Protein 1ME8 (pdb70)

Radius of gyration: 19.6 Å; Cα contacts (8 Å, |Δi|>4): 801; chains: 1; bounding box: 54×54×57 Å

Foldseek 3Di:
DDDDPDAFAALLQKDFDFDDFDPPADLVLFFQKFADFKDFFPDGHPFIFRHQEEADQDLQFDFLLNQQQQLQQRYEYAHHPLADLVRSLVSLLCQQCVVCVNHGADPVRGRAYEYEDELPPCVPNVVSNVVSPHQAYEHDDQAQLDVSVLVSLVVCCVVPNVRYAYETDDDQALVSLVSVVVSPHGAYEYWHQQAPWHCVVPPVDTGHLLNSLLRNQVSQVVVCVVPSMHHAYEREHNDDALVSQLSSLLSHHRHYYHYLLRSLEPSGPFDFDADPNFTWTKGKDCCDPVGVVNVTDIDIHGRDYHPVVSVCVSSSVSSNVCSSQHHSYSVRSNVRIDMDGHDPPDSPVVDDPPDD

InterPro domains:
  IPR000644 CBS domain [PF00571] (163-214)
  IPR000644 CBS domain [PS51371] (167-228)
  IPR001093 IMP dehydrogenase/GMP reductase [PF00478] (10-489)
  IPR001093 IMP dehydrogenase/GMP reductase [cd00381] (9-478)
  IPR005990 Inosine-5'-monophosphate dehydrogenase [MF_01964] (9-502)
  IPR005990 Inosine-5'-monophosphate dehydrogenase [PIRSF000130] (22-501)
  IPR005990 Inosine-5'-monophosphate dehydrogenase [PTHR11911] (9-492)
  IPR013785 Aldolase-type TIM barrel [G3DSA:3.20.20.70] (3-498)
  IPR015875 IMP dehydrogenase / GMP reductase, conserved site [PS00487] (309-321)
  IPR046342 CBS domain superfamily [SSF54631] (110-214)

Structure (mmCIF, N/CA/C/O backbone):
data_1ME8
#
_entry.id   1ME8
#
_cell.length_a   154.745
_cell.length_b   154.745
_cell.length_c   154.745
_cell.angle_alpha   90.00
_cell.angle_beta   90.00
_cell.angle_gamma   90.00
#
_symmetry.space_group_name_H-M   'P 4 3 2'
#
loop_
_entity.id
_entity.type
_entity.pdbx_description
1 polymer "INOSINE-5'-MONOPHOSPHATE DEHYDROGENASE"
2 non-polymer 'POTASSIUM ION'
3 non-polymer 'SODIUM ION'
4 non-polymer 'RIBAVIRIN MONOPHOSPHATE'
5 water water
#
loop_
_atom_site.group_PDB
_atom_site.id
_atom_site.type_symbol
_atom_site.label_atom_id
_atom_site.label_alt_id
_atom_site.label_comp_id
_atom_site.label_asym_id
_atom_site.label_entity_id
_atom_site.label_seq_id
_atom_site.pdbx_PDB_ins_code
_atom_site.Cartn_x
_atom_site.Cartn_y
_atom_site.Cartn_z
_atom_site.occupancy
_atom_site.B_iso_or_equiv
_atom_site.auth_seq_id
_atom_site.auth_comp_id
_atom_site.auth_asym_id
_atom_site.auth_atom_id
_atom_site.pdbx_PDB_model_num
ATOM 1 N N . ALA A 1 2 ? 55.144 74.892 36.640 1.00 29.93 2 ALA A N 1
ATOM 2 C CA . ALA A 1 2 ? 55.885 73.830 35.910 1.00 29.54 2 ALA A CA 1
ATOM 3 C C . ALA A 1 2 ? 57.177 73.489 36.647 1.00 30.30 2 ALA A C 1
ATOM 4 O O . ALA A 1 2 ? 57.618 74.234 37.525 1.00 29.88 2 ALA A O 1
ATOM 6 N N . LYS A 1 3 ? 57.771 72.357 36.289 1.00 29.86 3 LYS A N 1
ATOM 7 C CA . LYS A 1 3 ? 59.015 71.919 36.904 1.00 30.69 3 LYS A CA 1
ATOM 8 C C . LYS A 1 3 ? 60.155 72.132 35.922 1.00 29.48 3 LYS A C 1
ATOM 9 O O . LYS A 1 3 ? 60.040 71.777 34.753 1.00 28.89 3 LYS A O 1
ATOM 15 N N . TYR A 1 4 ? 61.252 72.704 36.407 1.00 28.93 4 TYR A N 1
ATOM 16 C CA . TYR A 1 4 ? 62.425 72.961 35.581 1.00 28.85 4 TYR A CA 1
ATOM 17 C C . TYR A 1 4 ? 63.620 72.167 36.109 1.00 29.60 4 TYR A C 1
ATOM 18 O O . TYR A 1 4 ? 63.545 71.551 37.172 1.00 28.77 4 TYR A O 1
ATOM 27 N N . TYR A 1 5 ? 64.714 72.173 35.359 1.00 30.38 5 TYR A N 1
ATOM 28 C CA . TYR A 1 5 ? 65.909 71.436 35.756 1.00 31.23 5 TYR A CA 1
ATOM 29 C C . TYR A 1 5 ? 67.109 72.364 35.895 1.00 32.36 5 TYR A C 1
ATOM 30 O O . TYR A 1 5 ? 67.143 73.440 35.300 1.00 31.65 5 TYR A O 1
ATOM 39 N N . ASN A 1 6 ? 68.090 71.942 36.687 1.00 33.08 6 ASN A N 1
ATOM 40 C CA . ASN A 1 6 ? 69.285 72.744 36.925 1.00 34.41 6 ASN A CA 1
ATOM 41 C C . ASN A 1 6 ? 70.250 72.779 35.744 1.00 34.13 6 ASN A C 1
ATOM 42 O O . ASN A 1 6 ? 70.971 73.758 35.556 1.00 34.71 6 ASN A O 1
ATOM 47 N N . GLU A 1 7 ? 70.263 71.716 34.946 1.00 32.89 7 GLU A N 1
ATOM 48 C CA . GLU A 1 7 ? 71.158 71.648 33.795 1.00 32.05 7 GLU A CA 1
ATOM 49 C C . GLU A 1 7 ? 70.419 71.313 32.505 1.00 30.13 7 GLU A C 1
ATOM 50 O O . GLU A 1 7 ? 69.369 70.675 32.528 1.00 30.64 7 GLU A O 1
ATOM 56 N N . PRO A 1 8 ? 70.962 71.745 31.359 1.00 28.48 8 PRO A N 1
ATOM 57 C CA . PRO A 1 8 ? 70.318 71.446 30.079 1.00 27.48 8 PRO A CA 1
ATOM 58 C C . PRO A 1 8 ? 70.655 69.995 29.755 1.00 26.53 8 PRO A C 1
ATOM 59 O O . PRO A 1 8 ? 71.595 69.448 30.326 1.00 24.18 8 PRO A O 1
ATOM 63 N N . CYS A 1 9 ? 69.894 69.359 28.869 1.00 26.18 9 CYS A N 1
ATOM 64 C CA . CYS A 1 9 ? 70.202 67.979 28.518 1.00 25.70 9 CYS A CA 1
ATOM 65 C C . CYS A 1 9 ? 71.285 67.935 27.435 1.00 25.71 9 CYS A C 1
ATOM 66 O O . CYS A 1 9 ? 71.474 68.905 26.685 1.00 24.82 9 CYS A O 1
ATOM 69 N N . HIS A 1 10 ? 72.003 66.816 27.370 1.00 24.60 10 HIS A N 1
ATOM 70 C CA . HIS A 1 10 ? 73.095 66.632 26.414 1.00 24.16 10 HIS A CA 1
ATOM 71 C C . HIS A 1 10 ? 72.932 65.349 25.612 1.00 24.05 10 HIS A C 1
ATOM 72 O O . HIS A 1 10 ? 72.269 64.415 26.058 1.00 22.94 10 HIS A O 1
ATOM 79 N N . THR A 1 11 ? 73.549 65.311 24.432 1.00 25.34 11 THR A N 1
ATOM 80 C CA . THR A 1 11 ? 73.494 64.139 23.550 1.00 26.59 11 THR A CA 1
ATOM 81 C C . THR A 1 11 ? 74.857 63.439 23.539 1.00 25.78 11 THR A C 1
ATOM 82 O O . THR A 1 11 ? 75.843 63.990 24.021 1.00 25.20 11 THR A O 1
ATOM 86 N N . PHE A 1 12 ? 74.909 62.240 22.964 1.00 25.57 12 PHE A N 1
ATOM 87 C CA . PHE A 1 12 ? 76.154 61.469 22.890 1.00 26.57 12 PHE A CA 1
ATOM 88 C C . PHE A 1 12 ? 77.334 62.201 22.244 1.00 26.75 12 PHE A C 1
ATOM 89 O O . PHE A 1 12 ? 78.477 62.029 22.666 1.00 26.43 12 PHE A O 1
ATOM 97 N N . ASN A 1 13 ? 77.071 63.003 21.216 1.00 27.42 13 ASN A N 1
ATOM 98 C CA . ASN A 1 13 ? 78.149 63.726 20.544 1.00 28.91 13 ASN A CA 1
ATOM 99 C C . ASN A 1 13 ? 78.892 64.718 21.437 1.00 27.96 13 ASN A C 1
ATOM 100 O O . ASN A 1 13 ? 79.972 65.193 21.076 1.00 28.99 13 ASN A O 1
ATOM 105 N N . GLU A 1 14 ? 78.323 65.027 22.596 1.00 26.74 14 GLU A N 1
ATOM 106 C CA . GLU A 1 14 ? 78.948 65.975 23.517 1.00 26.62 14 GLU A CA 1
ATOM 107 C C . GLU A 1 14 ? 79.867 65.316 24.541 1.00 26.27 14 GLU A C 1
ATOM 108 O O . GLU A 1 14 ? 80.414 65.992 25.408 1.00 25.62 14 GLU A O 1
ATOM 114 N N . TYR A 1 15 ? 80.045 64.003 24.439 1.00 25.33 15 TYR A N 1
ATOM 115 C CA . TYR A 1 15 ? 80.886 63.289 25.391 1.00 25.77 15 TYR A CA 1
ATOM 116 C C . TYR A 1 15 ? 82.069 62.544 24.788 1.00 25.99 15 TYR A C 1
ATOM 117 O O . TYR A 1 15 ? 82.059 62.152 23.619 1.00 26.38 15 TYR A O 1
ATOM 126 N N . LEU A 1 16 ? 83.089 62.350 25.616 1.00 26.06 16 LEU A N 1
ATOM 127 C CA . LEU A 1 16 ? 84.273 61.593 25.233 1.00 25.76 16 LEU A CA 1
ATOM 128 C C . LEU A 1 16 ? 84.672 60.785 26.457 1.00 24.62 16 LEU A C 1
ATOM 129 O O . LEU A 1 16 ? 84.331 61.143 27.589 1.00 23.13 16 LEU A O 1
ATOM 134 N N . LEU A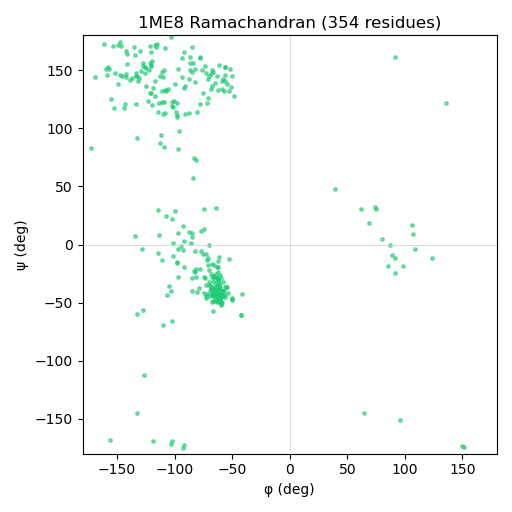 1 17 ? 85.374 59.683 26.230 1.00 24.43 17 LEU A N 1
ATOM 135 C CA . LEU A 1 17 ? 85.841 58.835 27.321 1.00 25.14 17 LEU A CA 1
ATOM 136 C C . LEU A 1 17 ? 87.311 59.147 27.608 1.00 25.20 17 LEU A C 1
ATOM 137 O O . LEU A 1 17 ? 88.097 59.336 26.682 1.00 25.84 17 LEU A O 1
ATOM 142 N N . ILE A 1 18 ? 87.667 59.210 28.889 1.00 25.46 18 ILE A N 1
ATOM 143 C CA . ILE A 1 18 ? 89.047 59.460 29.294 1.00 25.22 18 ILE A CA 1
ATOM 144 C C . ILE A 1 18 ? 89.608 58.101 29.718 1.00 25.38 18 ILE A C 1
ATOM 145 O O . ILE A 1 18 ? 89.062 57.446 30.598 1.00 25.99 18 ILE A O 1
ATOM 150 N N . PRO A 1 19 ? 90.701 57.657 29.080 1.00 26.62 19 PRO A N 1
ATOM 151 C CA . PRO A 1 19 ? 91.306 56.360 29.408 1.00 26.83 19 PRO A CA 1
ATOM 152 C C . PRO A 1 19 ? 91.605 56.116 30.889 1.00 26.38 19 PRO A C 1
ATOM 153 O O . PRO A 1 19 ? 91.853 57.048 31.656 1.00 26.07 19 PRO A O 1
ATOM 157 N N . GLY A 1 20 ? 91.566 54.845 31.271 1.00 25.38 20 GLY A N 1
ATOM 158 C CA . GLY A 1 20 ? 91.877 54.453 32.632 1.00 26.31 20 GLY A CA 1
ATOM 159 C C . GLY A 1 20 ? 93.077 53.528 32.511 1.00 26.29 20 GLY A C 1
ATOM 160 O O . GLY A 1 20 ? 93.662 53.423 31.437 1.00 23.85 20 GLY A O 1
ATOM 161 N N . LEU A 1 21 ? 93.451 52.846 33.585 1.00 26.59 21 LEU A N 1
ATOM 162 C CA . LEU A 1 21 ? 94.601 51.948 33.506 1.00 27.89 21 LEU A CA 1
ATOM 163 C C . LEU A 1 21 ? 94.291 50.701 32.690 1.00 28.10 21 LEU A C 1
ATOM 164 O O . LEU A 1 21 ? 93.361 49.959 33.002 1.00 28.93 21 LEU A O 1
ATOM 169 N N . SER A 1 22 ? 95.068 50.483 31.634 1.00 29.02 22 SER A N 1
ATOM 170 C CA . SER A 1 22 ? 94.900 49.310 30.788 1.00 31.01 22 SER A CA 1
ATOM 171 C C . SER A 1 22 ? 95.917 48.270 31.238 1.00 32.77 22 SER A C 1
ATOM 172 O O . SER A 1 22 ? 97.118 48.530 31.234 1.00 31.01 22 SER A O 1
ATOM 175 N N . THR A 1 23 ? 95.435 47.096 31.632 1.00 34.58 23 THR A N 1
ATOM 176 C CA . THR A 1 23 ? 96.322 46.033 32.092 1.00 36.68 23 THR A CA 1
ATOM 177 C C . THR A 1 23 ? 96.716 45.114 30.944 1.00 37.08 23 THR A C 1
ATOM 178 O O . THR A 1 23 ? 96.105 45.144 29.875 1.00 37.57 23 THR A O 1
ATOM 182 N N . VAL A 1 24 ? 97.742 44.298 31.163 1.00 37.49 24 VAL A N 1
ATOM 183 C CA . VAL A 1 24 ? 98.217 43.390 30.128 1.00 38.46 24 VAL A CA 1
ATOM 184 C C . VAL A 1 24 ? 97.187 42.348 29.697 1.00 39.49 24 VAL A C 1
ATOM 185 O O . VAL A 1 24 ? 97.256 41.832 28.583 1.00 39.42 24 VAL A O 1
ATOM 189 N N . ASP A 1 25 ? 96.224 42.045 30.562 1.00 41.42 25 ASP A N 1
ATOM 190 C CA . ASP A 1 25 ? 95.219 41.047 30.210 1.00 44.00 25 ASP A CA 1
ATOM 191 C C . ASP A 1 25 ? 94.070 41.590 29.362 1.00 44.29 25 ASP A C 1
ATOM 192 O O . ASP A 1 25 ? 93.220 40.826 28.908 1.00 44.12 25 ASP A O 1
ATOM 197 N N . CYS A 1 26 ? 94.032 42.898 29.132 1.00 44.45 26 CYS A N 1
ATOM 198 C CA . CYS A 1 26 ? 92.937 43.434 28.333 1.00 44.38 26 CYS A CA 1
ATOM 199 C C . CYS A 1 26 ? 93.245 43.623 26.866 1.00 44.52 26 CYS A C 1
ATOM 200 O O . CYS A 1 26 ? 93.840 44.623 26.465 1.00 44.45 26 CYS A O 1
ATOM 203 N N . ILE A 1 27 ? 92.835 42.646 26.071 1.00 44.85 27 ILE A N 1
ATOM 204 C CA . ILE A 1 27 ? 92.984 42.712 24.631 1.00 45.31 27 ILE A CA 1
ATOM 205 C C . ILE A 1 27 ? 91.559 42.482 24.155 1.00 45.02 27 ILE A C 1
ATOM 206 O O . ILE A 1 27 ? 90.791 41.782 24.815 1.00 44.66 27 ILE A O 1
ATOM 211 N N . PRO A 1 28 ? 91.179 43.089 23.024 1.00 45.29 28 PRO A N 1
ATOM 212 C CA . PRO A 1 28 ? 89.836 42.959 22.453 1.00 44.96 28 PRO A CA 1
ATOM 213 C C . PRO A 1 28 ? 89.231 41.557 22.486 1.00 44.81 28 PRO A C 1
ATOM 214 O O . PRO A 1 28 ? 88.051 41.393 22.800 1.00 44.44 28 PRO A O 1
ATOM 218 N N . SER A 1 29 ? 90.035 40.549 22.167 1.00 44.03 29 SER A N 1
ATOM 219 C CA . SER A 1 29 ? 89.547 39.174 22.134 1.00 43.07 29 SER A CA 1
ATOM 220 C C . SER A 1 29 ? 89.168 38.597 23.495 1.00 42.20 29 SER A C 1
ATOM 221 O O . SER A 1 29 ? 88.477 37.582 23.567 1.00 42.12 29 SER A O 1
ATOM 224 N N . ASN A 1 30 ? 89.615 39.227 24.575 1.00 40.59 30 ASN A N 1
ATOM 225 C CA . ASN A 1 30 ? 89.271 38.735 25.902 1.00 39.15 30 ASN A CA 1
ATOM 226 C C . ASN A 1 30 ? 88.079 39.489 26.491 1.00 37.08 30 ASN A C 1
ATOM 227 O O . ASN A 1 30 ? 87.606 39.159 27.577 1.00 36.93 30 ASN A O 1
ATOM 232 N N . VAL A 1 31 ? 87.595 40.497 25.774 1.00 33.45 31 VAL A N 1
ATOM 233 C CA . VAL A 1 31 ? 86.461 41.279 26.252 1.00 31.88 31 VAL A CA 1
ATOM 234 C C . VAL A 1 31 ? 85.150 40.513 26.093 1.00 30.75 31 VAL A C 1
ATOM 235 O O . VAL A 1 31 ? 84.858 39.981 25.025 1.00 30.55 31 VAL A O 1
ATOM 239 N N . ASN A 1 32 ? 84.372 40.463 27.168 1.00 30.39 32 ASN A N 1
ATOM 240 C CA . ASN A 1 32 ? 83.085 39.771 27.175 1.00 30.35 32 ASN A CA 1
ATOM 241 C C . ASN A 1 32 ? 81.968 40.802 27.058 1.00 29.35 32 ASN A C 1
ATOM 242 O O . ASN A 1 32 ? 81.837 41.675 27.916 1.00 29.27 32 ASN A O 1
ATOM 247 N N . LEU A 1 33 ? 81.166 40.705 26.001 1.00 28.15 33 LEU A N 1
ATOM 248 C CA . LEU A 1 33 ? 80.077 41.661 25.803 1.00 27.70 33 LEU A CA 1
ATOM 249 C C . LEU A 1 33 ? 78.693 41.128 26.178 1.00 27.94 33 LEU A C 1
ATOM 250 O O . LEU A 1 33 ? 77.676 41.639 25.711 1.00 27.44 33 LEU A O 1
ATOM 255 N N . SER A 1 34 ? 78.646 40.109 27.028 1.00 28.06 34 SER A N 1
ATOM 256 C CA . SER A 1 34 ? 77.361 39.559 27.457 1.00 29.26 34 SER A CA 1
ATOM 257 C C . SER A 1 34 ? 76.628 40.593 28.310 1.00 28.04 34 SER A C 1
ATOM 258 O O . SER A 1 34 ? 77.255 41.406 28.987 1.00 27.93 34 SER A O 1
ATOM 261 N N . THR A 1 35 ? 75.301 40.565 28.283 1.00 27.47 35 THR A N 1
ATOM 262 C CA . THR A 1 35 ? 74.533 41.528 29.058 1.00 26.66 35 THR A CA 1
ATOM 263 C C . THR A 1 35 ? 73.113 41.009 29.299 1.00 26.85 35 THR A C 1
ATOM 264 O O . THR A 1 35 ? 72.540 40.317 28.455 1.00 27.02 35 THR A O 1
ATOM 268 N N . PRO A 1 36 ? 72.529 41.334 30.462 1.00 26.24 36 PRO A N 1
ATOM 269 C CA . PRO A 1 36 ? 71.175 40.887 30.795 1.00 26.48 36 PRO A CA 1
ATOM 270 C C . PRO A 1 36 ? 70.082 41.574 29.979 1.00 26.94 36 PRO A C 1
ATOM 271 O O . PRO A 1 36 ? 70.166 42.769 29.683 1.00 26.63 36 PRO A O 1
ATOM 275 N N . LEU A 1 37 ? 69.054 40.810 29.627 1.00 26.53 37 LEU A N 1
ATOM 276 C CA . LEU A 1 37 ? 67.942 41.344 28.857 1.00 26.66 37 LEU A CA 1
ATOM 277 C C . LEU A 1 37 ? 66.705 41.564 29.724 1.00 26.63 37 LEU A C 1
ATOM 278 O O . LEU A 1 37 ? 65.960 42.526 29.516 1.00 26.36 37 LEU A O 1
ATOM 283 N N . VAL A 1 38 ? 66.483 40.684 30.699 1.00 26.11 38 VAL A N 1
ATOM 284 C CA . VAL A 1 38 ? 65.305 40.807 31.556 1.00 26.61 38 VAL A CA 1
ATOM 285 C C . VAL A 1 38 ? 65.651 40.829 33.040 1.00 27.13 38 VAL A C 1
ATOM 286 O O . VAL A 1 38 ? 66.667 40.279 33.461 1.00 27.11 38 VAL A O 1
ATOM 290 N N . LYS A 1 39 ? 64.790 41.468 33.825 1.00 27.15 39 LYS A N 1
ATOM 291 C CA . LYS A 1 39 ? 65.011 41.625 35.256 1.00 27.73 39 LYS A CA 1
ATOM 292 C C . LYS A 1 39 ? 65.216 40.348 36.058 1.00 28.72 39 LYS A C 1
ATOM 293 O O . LYS A 1 39 ? 64.724 39.274 35.695 1.00 28.88 39 LYS A O 1
ATOM 299 N N . PHE A 1 40 ? 65.947 40.502 37.159 1.00 28.59 40 PHE A N 1
ATOM 300 C CA . PHE A 1 40 ? 66.254 39.424 38.089 1.00 29.38 40 PHE A CA 1
ATOM 301 C C . PHE A 1 40 ? 66.508 40.026 39.469 1.00 30.67 40 PHE A C 1
ATOM 302 O O . PHE A 1 40 ? 66.605 41.250 39.611 1.00 31.06 40 PHE A O 1
ATOM 310 N N . GLN A 1 41 ? 66.609 39.168 40.482 1.00 30.52 41 GLN A N 1
ATOM 311 C CA . GLN A 1 41 ? 66.843 39.608 41.857 1.00 32.51 41 GLN A CA 1
ATOM 312 C C . GLN A 1 41 ? 68.324 39.615 42.199 1.00 31.08 41 GLN A C 1
ATOM 313 O O . GLN A 1 41 ? 69.120 38.950 41.544 1.00 32.21 41 GLN A O 1
ATOM 319 N N . LYS A 1 42 ? 68.678 40.364 43.238 1.00 30.91 42 LYS A N 1
ATOM 320 C CA . LYS A 1 42 ? 70.057 40.444 43.705 1.00 31.44 42 LYS A CA 1
ATOM 321 C C . LYS A 1 42 ? 70.606 39.028 43.937 1.00 31.78 42 LYS A C 1
ATOM 322 O O . LYS A 1 42 ? 69.945 38.190 44.556 1.00 30.49 42 LYS A O 1
ATOM 328 N N . GLY A 1 43 ? 71.805 38.768 43.426 1.00 31.76 43 GLY A N 1
ATOM 329 C CA . GLY A 1 43 ? 72.420 37.463 43.593 1.00 31.06 43 GLY A CA 1
ATOM 330 C C . GLY A 1 43 ? 72.125 36.484 42.473 1.00 30.81 43 GLY A C 1
ATOM 331 O O . GLY A 1 43 ? 72.751 35.426 42.384 1.00 30.33 43 GLY A O 1
ATOM 332 N N . GLN A 1 44 ? 71.170 36.822 41.615 1.00 30.18 44 GLN A N 1
ATOM 333 C CA . GLN A 1 44 ? 70.817 35.946 40.507 1.00 30.45 44 GLN A CA 1
ATOM 334 C C . GLN A 1 44 ? 71.410 36.461 39.203 1.00 31.41 44 GLN A C 1
ATOM 335 O O . GLN A 1 44 ? 72.075 37.494 39.172 1.00 30.58 44 GLN A O 1
ATOM 341 N N . GLN A 1 45 ? 71.161 35.710 38.136 1.00 32.01 45 GLN A N 1
ATOM 342 C CA . GLN A 1 45 ? 71.593 36.058 36.791 1.00 33.43 45 GLN A CA 1
ATOM 343 C C . GLN A 1 45 ? 70.299 36.153 35.992 1.00 32.33 45 GLN A C 1
ATOM 344 O O . GLN A 1 45 ? 69.310 35.516 36.345 1.00 31.57 45 GLN A O 1
ATOM 350 N N . SER A 1 46 ? 70.299 36.945 34.926 1.00 30.96 46 SER A N 1
ATOM 351 C CA . SER A 1 46 ? 69.103 37.082 34.107 1.00 30.90 46 SER A CA 1
ATOM 352 C C . SER A 1 46 ? 68.791 35.762 33.407 1.00 31.56 46 SER A C 1
ATOM 353 O O . SER A 1 46 ? 69.700 35.004 33.078 1.00 30.43 46 SER A O 1
ATOM 356 N N . GLU A 1 47 ? 67.507 35.495 33.180 1.00 32.24 47 GLU A N 1
ATOM 357 C CA . GLU A 1 47 ? 67.097 34.271 32.498 1.00 33.72 47 GLU A CA 1
ATOM 358 C C . GLU A 1 47 ? 67.495 34.336 31.033 1.00 32.95 47 GLU A C 1
ATOM 359 O O . GLU A 1 47 ? 67.601 33.311 30.363 1.00 32.68 47 GLU A O 1
ATOM 365 N N . ILE A 1 48 ? 67.701 35.551 30.531 1.00 31.57 48 ILE A N 1
ATOM 366 C CA . ILE A 1 48 ? 68.114 35.736 29.143 1.00 30.16 48 ILE A CA 1
ATOM 367 C C . ILE A 1 48 ? 69.271 36.727 29.080 1.00 29.80 48 ILE A C 1
ATOM 368 O O . ILE A 1 48 ? 69.148 37.869 29.521 1.00 29.23 48 ILE A O 1
ATOM 373 N N . ASN A 1 49 ? 70.396 36.280 28.536 1.00 28.20 49 ASN A N 1
ATOM 374 C CA . ASN A 1 49 ? 71.567 37.129 28.403 1.00 28.79 49 ASN A CA 1
ATOM 375 C C . ASN A 1 49 ? 71.982 37.194 26.947 1.00 28.45 49 ASN A C 1
ATOM 376 O O . ASN A 1 49 ? 72.204 36.160 26.309 1.00 28.24 49 ASN A O 1
ATOM 381 N N . LEU A 1 50 ? 72.061 38.407 26.412 1.00 27.38 50 LEU A N 1
ATOM 382 C CA . LEU A 1 50 ? 72.488 38.585 25.030 1.00 27.41 50 LEU A CA 1
ATOM 383 C C . LEU A 1 50 ? 73.990 38.324 25.035 1.00 27.31 50 LEU A C 1
ATOM 384 O O . LEU A 1 50 ? 74.635 38.498 26.069 1.00 26.24 50 LEU A O 1
ATOM 389 N N . LYS A 1 51 ? 74.542 37.898 23.901 1.00 28.23 51 LYS A N 1
ATOM 390 C CA . LYS A 1 51 ? 75.978 37.666 23.804 1.00 28.76 51 LYS A CA 1
ATOM 391 C C . LYS A 1 51 ? 76.661 38.946 23.313 1.00 28.00 51 LYS A C 1
ATOM 392 O O . LYS A 1 51 ? 77.867 39.118 23.478 1.00 27.68 51 LYS A O 1
ATOM 398 N N . ILE A 1 52 ? 75.877 39.834 22.700 1.00 26.71 52 ILE A N 1
ATOM 399 C CA . ILE A 1 52 ? 76.359 41.150 22.277 1.00 26.00 52 ILE A CA 1
ATOM 400 C C . ILE A 1 52 ? 75.227 42.109 22.668 1.00 26.56 52 ILE A C 1
ATOM 401 O O . ILE A 1 52 ? 74.049 41.764 22.566 1.00 26.00 52 ILE A O 1
ATOM 406 N N . PRO A 1 53 ? 75.570 43.322 23.124 1.00 25.59 53 PRO A N 1
ATOM 407 C CA . PRO A 1 53 ? 74.590 44.326 23.556 1.00 26.47 53 PRO A CA 1
ATOM 408 C C . PRO A 1 53 ? 73.782 45.080 22.501 1.00 27.16 53 PRO A C 1
ATOM 409 O O . PRO A 1 53 ? 73.395 46.228 22.730 1.00 26.78 53 PRO A O 1
ATOM 413 N N . LEU A 1 54 ? 73.502 44.443 21.368 1.00 26.87 54 LEU A N 1
ATOM 414 C CA . LEU A 1 54 ? 72.745 45.106 20.314 1.00 27.02 54 LEU A CA 1
ATOM 415 C C . LEU A 1 54 ? 71.426 44.404 19.979 1.00 26.78 54 LEU A C 1
ATOM 416 O O . LEU A 1 54 ? 71.376 43.177 19.861 1.00 27.27 54 LEU A O 1
ATOM 421 N N . VAL A 1 55 ? 70.359 45.186 19.847 1.00 26.28 55 VAL A N 1
ATOM 422 C CA . VAL A 1 55 ? 69.061 44.641 19.461 1.00 26.52 55 VAL A CA 1
ATOM 423 C C . VAL A 1 55 ? 68.516 45.542 18.349 1.00 26.85 55 VAL A C 1
ATOM 424 O O . VAL A 1 55 ? 68.753 46.751 18.353 1.00 27.05 55 VAL A O 1
ATOM 428 N N . SER A 1 56 ? 67.812 44.958 17.381 1.00 26.45 56 SER A N 1
ATOM 429 C CA . SER A 1 56 ? 67.281 45.750 16.279 1.00 26.33 56 SER A CA 1
ATOM 430 C C . SER A 1 56 ? 65.909 46.329 16.613 1.00 26.47 56 SER A C 1
ATOM 431 O O . SER A 1 56 ? 65.091 45.694 17.286 1.00 26.78 56 SER A O 1
ATOM 434 N N . ALA A 1 57 ? 65.687 47.556 16.152 1.00 26.29 57 ALA A N 1
ATOM 435 C CA . ALA A 1 57 ? 64.462 48.307 16.400 1.00 26.64 57 ALA A CA 1
ATOM 436 C C . ALA A 1 57 ? 63.167 47.618 15.963 1.00 27.43 57 ALA A C 1
ATOM 437 O O . ALA A 1 57 ? 63.161 46.798 15.045 1.00 27.98 57 ALA A O 1
ATOM 439 N N . ILE A 1 58 ? 62.076 47.968 16.638 1.00 27.92 58 ILE A N 1
ATOM 440 C CA . ILE A 1 58 ? 60.753 47.413 16.354 1.00 28.86 58 ILE A CA 1
ATOM 441 C C . ILE A 1 58 ? 60.196 48.224 15.191 1.00 29.07 58 ILE A C 1
ATOM 442 O O . ILE A 1 58 ? 59.308 49.064 15.371 1.00 29.42 58 ILE A O 1
ATOM 447 N N . MET A 1 59 ? 60.731 47.969 14.003 1.00 29.21 59 MET A N 1
ATOM 448 C CA . MET A 1 59 ? 60.344 48.714 12.811 1.00 29.85 59 MET A CA 1
ATOM 449 C C . MET A 1 59 ? 60.187 47.851 11.565 1.00 30.08 59 MET A C 1
ATOM 450 O O . MET A 1 59 ? 60.970 46.929 11.330 1.00 29.39 59 MET A O 1
ATOM 455 N N . GLN A 1 60 ? 59.182 48.181 10.756 1.00 30.89 60 GLN A N 1
ATOM 456 C CA . GLN A 1 60 ? 58.906 47.452 9.520 1.00 31.91 60 GLN A CA 1
ATOM 457 C C . GLN A 1 60 ? 60.127 47.431 8.606 1.00 32.39 60 GLN A C 1
ATOM 458 O O . GLN A 1 60 ? 60.374 46.447 7.916 1.00 32.51 60 GLN A O 1
ATOM 464 N N . SER A 1 61 ? 60.879 48.528 8.590 1.00 32.34 61 SER A N 1
ATOM 465 C CA . SER A 1 61 ? 62.051 48.629 7.727 1.00 32.96 61 SER A CA 1
ATOM 466 C C . SER A 1 61 ? 63.333 48.085 8.344 1.00 32.88 61 SER A C 1
ATOM 467 O O . SER A 1 61 ? 64.415 48.273 7.790 1.00 34.10 61 SER A O 1
ATOM 470 N N . VAL A 1 62 ? 63.218 47.394 9.472 1.00 32.07 62 VAL A N 1
ATOM 471 C CA . VAL A 1 62 ? 64.404 46.867 10.130 1.00 31.11 62 VAL A CA 1
ATOM 472 C C . VAL A 1 62 ? 64.348 45.411 10.572 1.00 31.10 62 VAL A C 1
ATOM 473 O O . VAL A 1 62 ? 65.145 44.590 10.126 1.00 31.19 62 VAL A O 1
ATOM 477 N N . SER A 1 63 ? 63.399 45.091 11.444 1.00 31.39 63 SER A N 1
ATOM 478 C CA . SER A 1 63 ? 63.312 43.752 12.000 1.00 31.57 63 SER A CA 1
ATOM 479 C C . SER A 1 63 ? 62.341 42.743 11.393 1.00 32.24 63 SER A C 1
ATOM 480 O O . SER A 1 63 ? 61.242 42.535 11.907 1.00 31.09 63 SER A O 1
ATOM 483 N N . GLY A 1 64 ? 62.778 42.112 10.307 1.00 32.50 64 GLY A N 1
ATOM 484 C CA . GLY A 1 64 ? 61.986 41.087 9.651 1.00 34.07 64 GLY A CA 1
ATOM 485 C C . GLY A 1 64 ? 62.598 39.756 10.051 1.00 35.58 64 GLY A C 1
ATOM 486 O O . GLY A 1 64 ? 63.493 39.729 10.903 1.00 33.57 64 GLY A O 1
ATOM 487 N N . GLU A 1 65 ? 62.155 38.652 9.450 1.00 36.69 65 GLU A N 1
ATOM 488 C CA . GLU A 1 65 ? 62.704 37.350 9.821 1.00 38.49 65 GLU A CA 1
ATOM 489 C C . GLU A 1 65 ? 64.187 37.205 9.494 1.00 38.04 65 GLU A C 1
ATOM 490 O O . GLU A 1 65 ? 64.942 36.652 10.292 1.00 37.92 65 GLU A O 1
ATOM 496 N N . LYS A 1 66 ? 64.606 37.700 8.333 1.00 37.76 66 LYS A N 1
ATOM 497 C CA . LYS A 1 66 ? 66.006 37.612 7.934 1.00 38.96 66 LYS A CA 1
ATOM 498 C C . LYS A 1 66 ? 66.909 38.345 8.924 1.00 37.51 66 LYS A C 1
ATOM 499 O O . LYS A 1 66 ? 67.975 37.848 9.290 1.00 36.95 66 LYS A O 1
ATOM 505 N N . MET A 1 67 ? 66.480 39.527 9.351 1.00 35.99 67 MET A N 1
ATOM 506 C CA . MET A 1 67 ? 67.254 40.314 10.304 1.00 34.82 67 MET A CA 1
ATOM 507 C C . MET A 1 67 ? 67.378 39.563 11.624 1.00 34.24 67 MET A C 1
ATOM 508 O O . MET A 1 67 ? 68.468 39.447 12.182 1.00 33.61 67 MET A O 1
ATOM 513 N N . ALA A 1 68 ? 66.252 39.046 12.110 1.00 33.39 68 ALA A N 1
ATOM 514 C CA . ALA A 1 68 ? 66.215 38.315 13.369 1.00 33.20 68 ALA A CA 1
ATOM 515 C C . ALA A 1 68 ? 67.165 37.123 13.387 1.00 33.51 68 ALA A C 1
ATOM 516 O O . ALA A 1 68 ? 67.798 36.841 14.403 1.00 33.13 68 ALA A O 1
ATOM 518 N N . ILE A 1 69 ? 67.262 36.419 12.265 1.00 33.68 69 ILE A N 1
ATOM 519 C CA . ILE A 1 69 ? 68.147 35.265 12.182 1.00 33.04 69 ILE A CA 1
ATOM 520 C C . ILE A 1 69 ? 69.603 35.712 12.131 1.00 32.05 69 ILE A C 1
ATOM 521 O O . ILE A 1 69 ? 70.452 35.174 12.841 1.00 33.24 69 ILE A O 1
ATOM 526 N N . ALA A 1 70 ? 69.884 36.709 11.300 1.00 31.48 70 ALA A N 1
ATOM 527 C CA . ALA A 1 70 ? 71.236 37.225 11.149 1.00 30.65 70 ALA A CA 1
ATOM 528 C C . ALA A 1 70 ? 71.799 37.799 12.445 1.00 30.57 70 ALA A C 1
ATOM 529 O O . ALA A 1 70 ? 72.969 37.593 12.763 1.00 29.93 70 ALA A O 1
ATOM 531 N N . LEU A 1 71 ? 70.967 38.523 13.188 1.00 29.53 71 LEU A N 1
ATOM 532 C CA . LEU A 1 71 ? 71.409 39.129 14.438 1.00 29.98 71 LEU A CA 1
ATOM 533 C C . LEU A 1 71 ? 71.553 38.098 15.552 1.00 30.25 71 LEU A C 1
ATOM 534 O O . LEU A 1 71 ? 72.517 38.141 16.314 1.00 30.96 71 LEU A O 1
ATOM 539 N N . ALA A 1 72 ? 70.607 37.166 15.645 1.00 31.21 72 ALA A N 1
ATOM 540 C CA . ALA A 1 72 ? 70.683 36.131 16.672 1.00 31.98 72 ALA A CA 1
ATOM 541 C C . ALA A 1 72 ? 71.953 35.308 16.468 1.00 32.78 72 ALA A C 1
ATOM 542 O O . ALA A 1 72 ? 72.569 34.847 17.434 1.00 31.74 72 ALA A O 1
ATOM 544 N N . ARG A 1 73 ? 72.335 35.121 15.206 1.00 33.82 73 ARG A N 1
ATOM 545 C CA . ARG A 1 73 ? 73.533 34.354 14.876 1.00 35.76 73 ARG A CA 1
ATOM 546 C C . ARG A 1 73 ? 74.786 35.010 15.435 1.00 35.30 73 ARG A C 1
ATOM 547 O O . ARG A 1 73 ? 75.760 34.328 15.745 1.00 34.89 73 ARG A O 1
ATOM 555 N N . GLU A 1 74 ? 74.755 36.335 15.565 1.00 35.55 74 GLU A N 1
ATOM 556 C CA . GLU A 1 74 ? 75.899 37.069 16.088 1.00 34.99 74 GLU A CA 1
ATOM 557 C C . GLU A 1 74 ? 75.796 37.327 17.591 1.00 33.84 74 GLU A C 1
ATOM 558 O O . GLU A 1 74 ? 76.693 37.923 18.181 1.00 33.27 74 GLU A O 1
ATOM 564 N N . GLY A 1 75 ? 74.702 36.893 18.209 1.00 32.10 75 GLY A N 1
ATOM 565 C CA . GLY A 1 75 ? 74.562 37.081 19.645 1.00 31.13 75 GLY A CA 1
ATOM 566 C C . GLY A 1 75 ? 73.553 38.107 20.123 1.00 30.09 75 GLY A C 1
ATOM 567 O O . GLY A 1 75 ? 73.352 38.256 21.330 1.00 29.67 75 GLY A O 1
ATOM 568 N N . GLY A 1 76 ? 72.926 38.815 19.190 1.00 28.66 76 GLY A N 1
ATOM 569 C CA . GLY A 1 76 ? 71.937 39.814 19.559 1.00 28.32 76 GLY A CA 1
ATOM 570 C C . GLY A 1 76 ? 70.526 39.294 19.342 1.00 28.09 76 GLY A C 1
ATOM 571 O O . GLY A 1 76 ? 70.325 38.101 19.089 1.00 27.76 76 GLY A O 1
ATOM 572 N N . ILE A 1 77 ? 69.541 40.181 19.436 1.00 27.98 77 ILE A N 1
ATOM 573 C CA . ILE A 1 77 ? 68.157 39.774 19.239 1.00 27.37 77 ILE A CA 1
ATOM 574 C C . ILE A 1 77 ? 67.363 40.857 18.497 1.00 28.41 77 ILE A C 1
ATOM 575 O O . ILE A 1 77 ? 67.632 42.053 18.638 1.00 26.87 77 ILE A O 1
ATOM 580 N N . SER A 1 78 ? 66.404 40.430 17.682 1.00 28.44 78 SER A N 1
ATOM 581 C CA . SER A 1 78 ? 65.570 41.364 16.936 1.00 28.97 78 SER A CA 1
ATOM 582 C C . SER A 1 78 ? 64.167 41.354 17.512 1.00 28.83 78 SER A C 1
ATOM 583 O O . SER A 1 78 ? 63.714 40.342 18.041 1.00 28.85 78 SER A O 1
ATOM 586 N N . PHE A 1 79 ? 63.487 42.490 17.418 1.00 29.16 79 PHE A N 1
ATOM 587 C CA . PHE A 1 79 ? 62.117 42.591 17.893 1.00 29.89 79 PHE A CA 1
ATOM 588 C C . PHE A 1 79 ? 61.237 42.769 16.668 1.00 30.19 79 PHE A C 1
ATOM 589 O O . PHE A 1 79 ? 61.060 43.879 16.176 1.00 30.27 79 PHE A O 1
ATOM 597 N N . ILE A 1 80 ? 60.708 41.656 16.170 1.00 31.21 80 ILE A N 1
ATOM 598 C CA . ILE A 1 80 ? 59.844 41.659 14.993 1.00 30.53 80 ILE A CA 1
ATOM 599 C C . ILE A 1 80 ? 58.766 42.728 15.137 1.00 30.49 80 ILE A C 1
ATOM 600 O O . ILE A 1 80 ? 58.047 42.761 16.143 1.00 30.23 80 ILE A O 1
ATOM 605 N N . PHE A 1 81 ? 58.640 43.591 14.131 1.00 30.29 81 PHE A N 1
ATOM 606 C CA . PHE A 1 81 ? 57.660 44.666 14.195 1.00 31.74 81 PHE A CA 1
ATOM 607 C C . PHE A 1 81 ? 56.216 44.205 14.385 1.00 32.15 81 PHE A C 1
ATOM 608 O O . PHE A 1 81 ? 55.799 43.178 13.851 1.00 32.55 81 PHE A O 1
ATOM 616 N N . GLY A 1 82 ? 55.467 44.976 15.168 1.00 32.45 82 GLY A N 1
ATOM 617 C CA . GLY A 1 82 ? 54.080 44.652 15.443 1.00 33.29 82 GLY A CA 1
ATOM 618 C C . GLY A 1 82 ? 53.117 45.479 14.616 1.00 34.37 82 GLY A C 1
ATOM 619 O O . GLY A 1 82 ? 51.899 45.351 14.761 1.00 34.23 82 GLY A O 1
ATOM 620 N N . SER A 1 83 ? 53.661 46.335 13.756 1.00 34.06 83 SER A N 1
ATOM 621 C CA . SER A 1 83 ? 52.844 47.173 12.886 1.00 34.88 83 SER A CA 1
ATOM 622 C C . SER A 1 83 ? 52.470 46.370 11.645 1.00 35.53 83 SER A C 1
ATOM 623 O O . SER A 1 83 ? 52.775 46.745 10.513 1.00 34.34 83 SER A O 1
ATOM 626 N N . GLN A 1 84 ? 51.823 45.238 11.893 1.00 36.05 84 GLN A N 1
ATOM 627 C CA . GLN A 1 84 ? 51.359 44.337 10.851 1.00 36.48 84 GLN A CA 1
ATOM 628 C C . GLN A 1 84 ? 50.308 43.459 11.520 1.00 36.44 84 GLN A C 1
ATOM 629 O O . GLN A 1 84 ? 50.125 43.532 12.737 1.00 35.78 84 GLN A O 1
ATOM 635 N N . SER A 1 85 ? 49.617 42.634 10.742 1.00 37.40 85 SER A N 1
ATOM 636 C CA . SER A 1 85 ? 48.582 41.775 11.307 1.00 37.95 85 SER A CA 1
ATOM 637 C C . SER A 1 85 ? 49.166 40.812 12.333 1.00 38.81 85 SER A C 1
ATOM 638 O O . SER A 1 85 ? 50.351 40.479 12.283 1.00 39.00 85 SER A O 1
ATOM 641 N N . ILE A 1 86 ? 48.325 40.372 13.262 1.00 38.89 86 ILE A N 1
ATOM 642 C CA . ILE A 1 86 ? 48.742 39.439 14.301 1.00 40.23 86 ILE A CA 1
ATOM 643 C C . ILE A 1 86 ? 49.236 38.140 13.665 1.00 41.35 86 ILE A C 1
ATOM 644 O O . ILE A 1 86 ? 50.240 37.569 14.090 1.00 41.06 86 ILE A O 1
ATOM 649 N N . GLU A 1 87 ? 48.525 37.687 12.638 1.00 41.92 87 GLU A N 1
ATOM 650 C CA . GLU A 1 87 ? 48.877 36.460 11.932 1.00 42.93 87 GLU A CA 1
ATOM 651 C C . GLU A 1 87 ? 50.228 36.595 11.230 1.00 41.66 87 GLU A C 1
ATOM 652 O O . GLU A 1 87 ? 51.057 35.687 11.272 1.00 41.43 87 GLU A O 1
ATOM 658 N N . SER A 1 88 ? 50.439 37.736 10.585 1.00 40.93 88 SER A N 1
ATOM 659 C CA . SER A 1 88 ? 51.677 37.993 9.857 1.00 41.02 88 SER A CA 1
ATOM 660 C C . SER A 1 88 ? 52.898 38.079 10.777 1.00 39.71 88 SER A C 1
ATOM 661 O O . SER A 1 88 ? 53.979 37.595 10.438 1.00 39.05 88 SER A O 1
ATOM 664 N N . GLN A 1 89 ? 52.726 38.701 11.938 1.00 38.95 89 GLN A N 1
ATOM 665 C CA . GLN A 1 89 ? 53.827 38.837 12.886 1.00 38.02 89 GLN A CA 1
ATOM 666 C C . GLN A 1 89 ? 54.165 37.484 13.506 1.00 38.23 89 GLN A C 1
ATOM 667 O O . GLN A 1 89 ? 55.333 37.121 13.625 1.00 38.13 89 GLN A O 1
ATOM 673 N N . ALA A 1 90 ? 53.137 36.734 13.890 1.00 38.39 90 ALA A N 1
ATOM 674 C CA . ALA A 1 90 ? 53.343 35.419 14.487 1.00 38.40 90 ALA A CA 1
ATOM 675 C C . ALA A 1 90 ? 54.050 34.494 13.500 1.00 38.83 90 ALA A C 1
ATOM 676 O O . ALA A 1 90 ? 54.847 33.639 13.894 1.00 38.82 90 ALA A O 1
ATOM 678 N N . ALA A 1 91 ? 53.762 34.670 12.215 1.00 39.13 91 ALA A N 1
ATOM 679 C CA . ALA A 1 91 ? 54.383 33.849 11.186 1.00 39.02 91 ALA A CA 1
ATOM 680 C C . ALA A 1 91 ? 55.893 34.091 11.157 1.00 39.29 91 ALA A C 1
ATOM 681 O O . ALA A 1 91 ? 56.673 33.150 11.035 1.00 38.36 91 ALA A O 1
ATOM 683 N N . MET A 1 92 ? 56.306 35.351 11.272 1.00 38.81 92 MET A N 1
ATOM 684 C CA . MET A 1 92 ? 57.733 35.670 11.263 1.00 38.78 92 MET A CA 1
ATOM 685 C C . MET A 1 92 ? 58.426 35.071 12.480 1.00 37.97 92 MET A C 1
ATOM 686 O O . MET A 1 92 ? 59.518 34.516 12.369 1.00 38.17 92 MET A O 1
ATOM 691 N N . VAL A 1 93 ? 57.789 35.193 13.641 1.00 37.66 93 VAL A N 1
ATOM 692 C CA . VAL A 1 93 ? 58.348 34.649 14.872 1.00 37.49 93 VAL A CA 1
ATOM 693 C C . VAL A 1 93 ? 58.501 33.136 14.725 1.00 38.78 93 VAL A C 1
ATOM 694 O O . VAL A 1 93 ? 59.547 32.572 15.042 1.00 37.88 93 VAL A O 1
ATOM 698 N N . HIS A 1 94 ? 57.451 32.486 14.231 1.00 39.37 94 HIS A N 1
ATOM 699 C CA . HIS A 1 94 ? 57.474 31.039 14.040 1.00 39.99 94 HIS A CA 1
ATOM 700 C C . HIS A 1 94 ? 58.616 30.632 13.110 1.00 39.10 94 HIS A C 1
ATOM 701 O O . HIS A 1 94 ? 59.331 29.663 13.378 1.00 39.42 94 HIS A O 1
ATOM 708 N N . ALA A 1 95 ? 58.784 31.377 12.022 1.00 38.67 95 ALA A N 1
ATOM 709 C CA . ALA A 1 95 ? 59.828 31.093 11.043 1.00 38.33 95 ALA A CA 1
ATOM 710 C C . ALA A 1 95 ? 61.224 31.175 11.648 1.00 38.74 95 ALA A C 1
ATOM 711 O O . ALA A 1 95 ? 62.107 30.393 11.299 1.00 37.70 95 ALA A O 1
ATOM 713 N N . VAL A 1 96 ? 61.429 32.126 12.554 1.00 38.74 96 VAL A N 1
ATOM 714 C CA . VAL A 1 96 ? 62.732 32.279 13.186 1.00 38.66 96 VAL A CA 1
ATOM 715 C C . VAL A 1 96 ? 62.972 31.145 14.179 1.00 38.92 96 VAL A C 1
ATOM 716 O O . VAL A 1 96 ? 64.054 30.558 14.212 1.00 39.96 96 VAL A O 1
ATOM 720 N N . LYS A 1 97 ? 61.958 30.828 14.976 1.00 39.73 97 LYS A N 1
ATOM 721 C CA . LYS A 1 97 ? 62.081 29.767 15.969 1.00 40.96 97 LYS A CA 1
ATOM 722 C C . LYS A 1 97 ? 62.273 28.383 15.351 1.00 42.44 97 LYS A C 1
ATOM 723 O O . LYS A 1 97 ? 62.860 27.502 15.977 1.00 42.21 97 LYS A O 1
ATOM 729 N N . ASN A 1 98 ? 61.783 28.187 14.129 1.00 44.02 98 ASN A N 1
ATOM 730 C CA . ASN A 1 98 ? 61.917 26.886 13.474 1.00 46.56 98 ASN A CA 1
ATOM 731 C C . ASN A 1 98 ? 62.802 26.915 12.232 1.00 47.43 98 ASN A C 1
ATOM 732 O O . ASN A 1 98 ? 62.605 26.126 11.307 1.00 47.95 98 ASN A O 1
ATOM 737 N N . PHE A 1 99 ? 63.784 27.811 12.215 1.00 48.01 99 PHE A N 1
ATOM 738 C CA . PHE A 1 99 ? 64.676 27.927 11.068 1.00 48.77 99 PHE A CA 1
ATOM 739 C C . PHE A 1 99 ? 65.630 26.745 10.914 1.00 49.32 99 PHE A C 1
ATOM 740 O O . PHE A 1 99 ? 66.000 26.386 9.798 1.00 49.30 99 PHE A O 1
ATOM 748 N N . LYS A 1 100 ? 66.032 26.147 12.031 1.00 49.95 100 LYS A N 1
ATOM 749 C CA . LYS A 1 100 ? 66.957 25.017 11.992 1.00 51.02 100 LYS A CA 1
ATOM 750 C C . LYS A 1 100 ? 66.268 23.675 11.766 1.00 51.54 100 LYS A C 1
ATOM 751 O O . LYS A 1 100 ? 66.911 22.628 11.824 1.00 51.71 100 LYS A O 1
ATOM 757 N N . ALA A 1 101 ? 64.965 23.708 11.508 1.00 52.15 101 ALA A N 1
ATOM 758 C CA . ALA A 1 101 ? 64.201 22.486 11.272 1.00 52.52 101 ALA A CA 1
ATOM 759 C C . ALA A 1 101 ? 64.673 21.777 10.003 1.00 52.76 101 ALA A C 1
ATOM 760 O O . ALA A 1 101 ? 64.913 22.413 8.975 1.00 52.56 101 ALA A O 1
ATOM 762 N N . HIS A 1 222 ? 79.141 30.211 17.140 1.00 53.16 222 HIS A N 1
ATOM 763 C CA . HIS A 1 222 ? 79.966 30.550 18.294 1.00 53.11 222 HIS A CA 1
ATOM 764 C C . HIS A 1 222 ? 79.233 31.452 19.280 1.00 51.53 222 HIS A C 1
ATOM 765 O O . HIS A 1 222 ? 79.099 31.117 20.458 1.00 51.93 222 HIS A O 1
ATOM 772 N N . ASN A 1 223 ? 78.766 32.597 18.799 1.00 49.32 223 ASN A N 1
ATOM 773 C CA . ASN A 1 223 ? 78.056 33.540 19.653 1.00 47.79 223 ASN A CA 1
ATOM 774 C C . ASN A 1 223 ? 76.565 33.582 19.357 1.00 45.63 223 ASN A C 1
ATOM 775 O O . ASN A 1 223 ? 75.905 34.587 19.624 1.00 44.59 223 ASN A O 1
ATOM 780 N N . GLU A 1 224 ? 76.029 32.498 18.807 1.00 43.13 224 GLU A N 1
ATOM 781 C CA . GLU A 1 224 ? 74.606 32.467 18.503 1.00 41.15 224 GLU A CA 1
ATOM 782 C C . GLU A 1 224 ? 73.799 32.540 19.786 1.00 38.97 224 GLU A C 1
ATOM 783 O O . GLU A 1 224 ? 74.153 31.927 20.792 1.00 38.56 224 GLU A O 1
ATOM 789 N N . LEU A 1 225 ? 72.718 33.309 19.747 1.00 37.03 225 LEU A N 1
ATOM 790 C CA . LEU A 1 225 ? 71.842 33.454 20.897 1.00 36.33 225 LEU A CA 1
ATOM 791 C C . LEU A 1 225 ? 70.674 32.500 20.682 1.00 36.34 225 LEU A C 1
ATOM 792 O O . LEU A 1 225 ? 69.849 32.710 19.792 1.00 34.87 225 LEU A O 1
ATOM 797 N N . VAL A 1 226 ? 70.608 31.453 21.500 1.00 36.84 226 VAL A N 1
ATOM 798 C CA . VAL A 1 226 ? 69.557 30.450 21.369 1.00 37.69 226 VAL A CA 1
ATOM 799 C C . VAL A 1 226 ? 68.924 30.035 22.693 1.00 38.39 226 VAL A C 1
ATOM 800 O O . VAL A 1 226 ? 69.410 30.390 23.769 1.00 38.54 226 VAL A O 1
ATOM 804 N N . ASP A 1 227 ? 67.832 29.280 22.600 1.00 39.17 227 ASP A N 1
ATOM 805 C CA . ASP A 1 227 ? 67.143 28.782 23.780 1.00 39.84 227 ASP A CA 1
ATOM 806 C C . ASP A 1 227 ? 67.697 27.398 24.129 1.00 41.46 227 ASP A C 1
ATOM 807 O O . ASP A 1 227 ? 68.671 26.944 23.526 1.00 41.37 227 ASP A O 1
ATOM 812 N N . SER A 1 228 ? 67.073 26.733 25.096 1.00 42.85 228 SER A N 1
ATOM 813 C CA . SER A 1 228 ? 67.510 25.408 25.535 1.00 44.79 228 SER A CA 1
ATOM 814 C C . SER A 1 228 ? 67.415 24.358 24.428 1.00 45.78 228 SER A C 1
ATOM 815 O O . SER A 1 228 ? 68.052 23.305 24.502 1.00 46.20 228 SER A O 1
ATOM 818 N N . GLN A 1 229 ? 66.618 24.653 23.405 1.00 46.62 229 GLN A N 1
ATOM 819 C CA . GLN A 1 229 ? 66.433 23.748 22.278 1.00 47.22 229 GLN A CA 1
ATOM 820 C C . GLN A 1 229 ? 67.327 24.128 21.102 1.00 46.93 229 GLN A C 1
ATOM 821 O O . GLN A 1 229 ? 67.181 23.595 20.000 1.00 46.64 229 GLN A O 1
ATOM 827 N N . LYS A 1 230 ? 68.249 25.055 21.346 1.00 46.17 230 LYS A N 1
ATOM 828 C CA . LYS A 1 230 ? 69.188 25.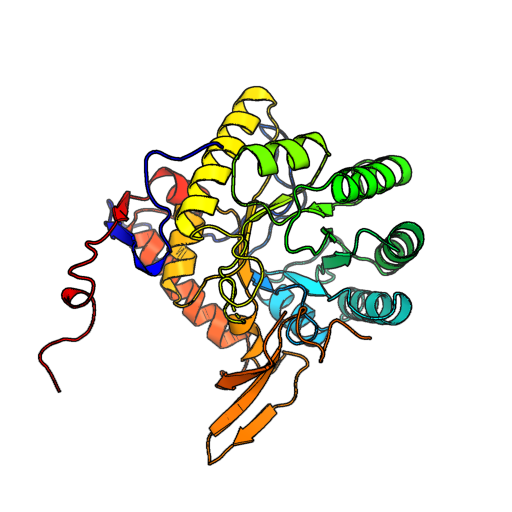512 20.324 1.00 45.18 230 LYS A CA 1
ATOM 829 C C . LYS A 1 230 ? 68.553 26.317 19.195 1.00 43.43 230 LYS A C 1
ATOM 830 O O . LYS A 1 230 ? 69.146 26.471 18.126 1.00 44.02 230 LYS A O 1
ATOM 836 N N . ARG A 1 231 ? 67.353 26.836 19.429 1.00 41.91 231 ARG A N 1
ATOM 837 C CA . ARG A 1 231 ? 66.671 27.648 18.424 1.00 40.32 231 ARG A CA 1
ATOM 838 C C . ARG A 1 231 ? 66.997 29.116 18.691 1.00 38.38 231 ARG A C 1
ATOM 839 O O . ARG A 1 231 ? 67.125 29.528 19.843 1.00 36.84 231 ARG A O 1
ATOM 847 N N . TYR A 1 232 ? 67.140 29.896 17.627 1.00 36.74 232 TYR A N 1
ATOM 848 C CA . TYR A 1 232 ? 67.451 31.313 17.763 1.00 35.61 232 TYR A CA 1
ATOM 849 C C . TYR A 1 232 ? 66.388 32.035 18.579 1.00 34.70 232 TYR A C 1
ATOM 850 O O . TYR A 1 232 ? 65.193 31.755 18.453 1.00 33.91 232 TYR A O 1
ATOM 859 N N . LEU A 1 233 ? 66.823 32.964 19.420 1.00 33.09 233 LEU A N 1
ATOM 860 C CA . LEU A 1 233 ? 65.877 33.726 20.214 1.00 32.70 233 LEU A CA 1
ATOM 861 C C . LEU A 1 233 ? 65.359 34.854 19.338 1.00 31.76 233 LEU A C 1
ATOM 862 O O . LEU A 1 233 ? 66.051 35.321 18.431 1.00 32.09 233 LEU A O 1
ATOM 867 N N . VAL A 1 234 ? 64.132 35.281 19.598 1.00 32.10 234 VAL A N 1
ATOM 868 C CA . VAL A 1 234 ? 63.539 36.365 18.839 1.00 31.38 234 VAL A CA 1
ATOM 869 C C . VAL A 1 234 ? 62.535 37.088 19.723 1.00 30.84 234 VAL A C 1
ATOM 870 O O . VAL A 1 234 ? 61.919 36.487 20.601 1.00 30.80 234 VAL A O 1
ATOM 874 N N . GLY A 1 235 ? 62.400 38.391 19.508 1.00 30.91 235 GLY A N 1
ATOM 875 C CA . GLY A 1 235 ? 61.456 39.164 20.286 1.00 30.22 235 GLY A CA 1
ATOM 876 C C . GLY A 1 235 ? 60.382 39.673 19.349 1.00 29.78 235 GLY A C 1
ATOM 877 O O . GLY A 1 235 ? 60.501 39.517 18.136 1.00 29.75 235 GLY A O 1
ATOM 878 N N . ALA A 1 236 ? 59.336 40.276 19.904 1.00 29.91 236 ALA A N 1
ATOM 879 C CA . ALA A 1 236 ? 58.255 40.811 19.093 1.00 29.86 236 ALA A CA 1
ATOM 880 C C . ALA A 1 236 ? 57.639 42.027 19.774 1.00 29.27 236 ALA A C 1
ATOM 881 O O . ALA A 1 236 ? 57.439 42.037 20.986 1.00 29.23 236 ALA A O 1
ATOM 883 N N . GLY A 1 237 ? 57.345 43.054 18.987 1.00 29.87 237 GLY A N 1
ATOM 884 C CA . GLY A 1 237 ? 56.745 44.249 19.544 1.00 29.77 237 GLY A CA 1
ATOM 885 C C . GLY A 1 237 ? 55.242 44.109 19.649 1.00 30.45 237 GLY A C 1
ATOM 886 O O . GLY A 1 237 ? 54.626 43.420 18.839 1.00 30.39 237 GLY A O 1
ATOM 887 N N . ILE A 1 238 ? 54.650 44.744 20.656 1.00 29.85 238 ILE A N 1
ATOM 888 C CA . ILE A 1 238 ? 53.206 44.703 20.835 1.00 30.46 238 ILE A CA 1
ATOM 889 C C . ILE A 1 238 ? 52.708 46.115 21.130 1.00 31.10 238 ILE A C 1
ATOM 890 O O . ILE A 1 238 ? 53.493 47.003 21.470 1.00 30.41 238 ILE A O 1
ATOM 895 N N . ASN A 1 239 ? 51.406 46.328 20.980 1.00 31.30 239 ASN A N 1
ATOM 896 C CA . ASN A 1 239 ? 50.825 47.632 21.249 1.00 30.86 239 ASN A CA 1
ATOM 897 C C . ASN A 1 239 ? 49.859 47.518 22.419 1.00 31.81 239 ASN A C 1
ATOM 898 O O . ASN A 1 239 ? 49.535 46.416 22.862 1.00 30.42 239 ASN A O 1
ATOM 903 N N . THR A 1 240 ? 49.406 48.660 22.921 1.00 32.10 240 THR A N 1
ATOM 904 C CA . THR A 1 240 ? 48.494 48.686 24.054 1.00 32.56 240 THR A CA 1
ATOM 905 C C . THR A 1 240 ? 47.025 48.523 23.648 1.00 34.33 240 THR A C 1
ATOM 906 O O . THR A 1 240 ? 46.130 48.681 24.477 1.00 33.93 240 THR A O 1
ATOM 910 N N . ARG A 1 241 ? 46.787 48.179 22.385 1.00 35.96 241 ARG A N 1
ATOM 911 C CA . ARG A 1 241 ? 45.426 48.032 21.873 1.00 39.04 241 ARG A CA 1
ATOM 912 C C . ARG A 1 241 ? 44.919 46.596 21.719 1.00 39.35 241 ARG A C 1
ATOM 913 O O . ARG A 1 241 ? 43.981 46.188 22.406 1.00 40.01 241 ARG A O 1
ATOM 921 N N . ASP A 1 242 ? 45.532 45.836 20.816 1.00 39.54 242 ASP A N 1
ATOM 922 C CA . ASP A 1 242 ? 45.105 44.459 20.557 1.00 40.21 242 ASP A CA 1
ATOM 923 C C . ASP A 1 242 ? 45.938 43.371 21.230 1.00 39.85 242 ASP A C 1
ATOM 924 O O . ASP A 1 242 ? 46.016 42.253 20.723 1.00 40.56 242 ASP A O 1
ATOM 929 N N . PHE A 1 243 ? 46.537 43.681 22.373 1.00 39.48 243 PHE A N 1
ATOM 930 C CA . PHE A 1 243 ? 47.381 42.712 23.066 1.00 39.13 243 PHE A CA 1
ATOM 931 C C . PHE A 1 243 ? 46.677 41.442 23.547 1.00 39.39 243 PHE A C 1
ATOM 932 O O . PHE A 1 243 ? 47.293 40.380 23.604 1.00 38.77 243 PHE A O 1
ATOM 940 N N . ARG A 1 244 ? 45.395 41.543 23.887 1.00 40.11 244 ARG A N 1
ATOM 941 C CA . ARG A 1 244 ? 44.653 40.375 24.354 1.00 40.93 244 ARG A CA 1
ATOM 942 C C . ARG A 1 244 ? 44.619 39.281 23.289 1.00 40.69 244 ARG A C 1
ATOM 943 O O . ARG A 1 244 ? 44.502 38.099 23.609 1.00 41.20 244 ARG A O 1
ATOM 951 N N . GLU A 1 245 ? 44.726 39.677 22.026 1.00 40.84 245 GLU A N 1
ATOM 952 C CA . GLU A 1 245 ? 44.732 38.718 20.928 1.00 40.87 245 GLU A CA 1
ATOM 953 C C . GLU A 1 245 ? 46.147 38.501 20.393 1.00 40.07 245 GLU A C 1
ATOM 954 O O . GLU A 1 245 ? 46.537 37.374 20.083 1.00 39.45 245 GLU A O 1
ATOM 960 N N . ARG A 1 246 ? 46.915 39.581 20.291 1.00 38.14 246 ARG A N 1
ATOM 961 C CA . ARG A 1 246 ? 48.277 39.501 19.764 1.00 36.50 246 ARG A CA 1
ATOM 962 C C . ARG A 1 246 ? 49.259 38.743 20.660 1.00 36.05 246 ARG A C 1
ATOM 963 O O . ARG A 1 246 ? 50.051 37.943 20.170 1.00 36.35 246 ARG A O 1
ATOM 971 N N . VAL A 1 247 ? 49.212 38.986 21.967 1.00 35.97 247 VAL A N 1
ATOM 972 C CA . VAL A 1 247 ? 50.129 38.315 22.886 1.00 36.75 247 VAL A CA 1
ATOM 973 C C . VAL A 1 247 ? 50.020 36.788 22.837 1.00 37.56 247 VAL A C 1
ATOM 974 O O . VAL A 1 247 ? 51.033 36.096 22.706 1.00 37.16 247 VAL A O 1
ATOM 978 N N . PRO A 1 248 ? 48.794 36.241 22.946 1.00 37.33 248 PRO A N 1
ATOM 979 C CA . PRO A 1 248 ? 48.638 34.783 22.901 1.00 36.95 248 PRO A CA 1
ATOM 980 C C . PRO A 1 248 ? 49.231 34.184 21.629 1.00 36.36 248 PRO A C 1
ATOM 981 O O . PRO A 1 248 ? 49.897 33.155 21.677 1.00 37.14 248 PRO A O 1
ATOM 985 N N . ALA A 1 249 ? 48.997 34.840 20.497 1.00 35.60 249 ALA A N 1
ATOM 986 C CA . ALA A 1 249 ? 49.507 34.367 19.217 1.00 35.36 249 ALA A CA 1
ATOM 987 C C . ALA A 1 249 ? 51.034 34.354 19.183 1.00 35.63 249 ALA A C 1
ATOM 988 O O . ALA A 1 249 ? 51.646 33.411 18.669 1.00 33.65 249 ALA A O 1
ATOM 990 N N . LEU A 1 250 ? 51.646 35.403 19.728 1.00 35.24 250 LEU A N 1
ATOM 991 C CA . LEU A 1 250 ? 53.099 35.505 19.754 1.00 35.85 250 LEU A CA 1
ATOM 992 C C . LEU A 1 250 ? 53.701 34.458 20.681 1.00 36.48 250 LEU A C 1
ATOM 993 O O . LEU A 1 250 ? 54.758 33.899 20.395 1.00 36.97 250 LEU A O 1
ATOM 998 N N . VAL A 1 251 ? 53.025 34.191 21.790 1.00 38.25 251 VAL A N 1
ATOM 999 C CA . VAL A 1 251 ? 53.501 33.193 22.738 1.00 40.28 251 VAL A CA 1
ATOM 1000 C C . VAL A 1 251 ? 53.471 31.810 22.087 1.00 41.33 251 VAL A C 1
ATOM 1001 O O . VAL A 1 251 ? 54.447 31.062 22.159 1.00 41.27 251 VAL A O 1
ATOM 1005 N N . GLU A 1 252 ? 52.355 31.480 21.439 1.00 41.97 252 GLU A N 1
ATOM 1006 C CA . GLU A 1 252 ? 52.217 30.182 20.783 1.00 43.27 252 GLU A CA 1
ATOM 1007 C C . GLU A 1 252 ? 53.252 30.030 19.679 1.00 42.06 252 GLU A C 1
ATOM 1008 O O . GLU A 1 252 ? 53.804 28.949 19.484 1.00 42.29 252 GLU A O 1
ATOM 1014 N N . ALA A 1 253 ? 53.503 31.116 18.953 1.00 40.26 253 ALA A N 1
ATOM 1015 C CA . ALA A 1 253 ? 54.472 31.103 17.865 1.00 38.87 253 ALA A CA 1
ATOM 1016 C C . ALA A 1 253 ? 55.889 30.880 18.390 1.00 38.28 253 ALA A C 1
ATOM 1017 O O . ALA A 1 253 ? 56.788 30.523 17.628 1.00 38.29 253 ALA A O 1
ATOM 1019 N N . GLY A 1 254 ? 56.088 31.103 19.686 1.00 37.14 254 GLY A N 1
ATOM 1020 C CA . GLY A 1 254 ? 57.399 30.885 20.275 1.00 36.67 254 GLY A CA 1
ATOM 1021 C C . GLY A 1 254 ? 58.226 32.111 20.631 1.00 35.76 254 GLY A C 1
ATOM 1022 O O . GLY A 1 254 ? 59.433 31.995 20.845 1.00 35.05 254 GLY A O 1
ATOM 1023 N N . ALA A 1 255 ? 57.596 33.282 20.701 1.00 35.10 255 ALA A N 1
ATOM 1024 C CA . ALA A 1 255 ? 58.321 34.502 21.045 1.00 34.05 255 ALA A CA 1
ATOM 1025 C C . ALA A 1 255 ? 59.011 34.342 22.399 1.00 33.03 255 ALA A C 1
ATOM 1026 O O . ALA A 1 255 ? 58.402 33.902 23.372 1.00 32.76 255 ALA A O 1
ATOM 1028 N N . ASP A 1 256 ? 60.285 34.710 22.454 1.00 32.35 256 ASP A N 1
ATOM 1029 C CA . ASP A 1 256 ? 61.061 34.601 23.682 1.00 32.05 256 ASP A CA 1
ATOM 1030 C C . ASP A 1 256 ? 60.886 35.807 24.597 1.00 31.18 256 ASP A C 1
ATOM 1031 O O . ASP A 1 256 ? 61.004 35.699 25.817 1.00 30.47 256 ASP A O 1
ATOM 1036 N N . VAL A 1 257 ? 60.602 36.957 24.002 1.00 30.50 257 VAL A N 1
ATOM 1037 C CA . VAL A 1 257 ? 60.402 38.173 24.778 1.00 29.68 257 VAL A CA 1
ATOM 1038 C C . VAL A 1 257 ? 59.555 39.139 23.961 1.00 29.30 257 VAL A C 1
ATOM 1039 O O . VAL A 1 257 ? 59.584 39.111 22.733 1.00 29.73 257 VAL A O 1
ATOM 1043 N N . LEU A 1 258 ? 58.800 39.982 24.654 1.00 28.19 258 LEU A N 1
ATOM 1044 C CA . LEU A 1 258 ? 57.942 40.961 24.007 1.00 28.90 258 LEU A CA 1
ATOM 1045 C C . LEU A 1 258 ? 58.369 42.354 24.457 1.00 28.21 258 LEU A C 1
ATOM 1046 O O . LEU A 1 258 ? 59.113 42.503 25.419 1.00 28.37 258 LEU A O 1
ATOM 1051 N N . CYS A 1 259 ? 57.898 43.373 23.754 1.00 28.75 259 CYS A N 1
ATOM 1052 C CA . CYS A 1 259 ? 58.206 44.743 24.142 1.00 28.59 259 CYS A CA 1
ATOM 1053 C C . CYS A 1 259 ? 57.122 45.669 23.617 1.00 28.15 259 CYS A C 1
ATOM 1054 O O . CYS A 1 259 ? 56.827 45.670 22.423 1.00 28.23 259 CYS A O 1
ATOM 1057 N N . ILE A 1 260 ? 56.525 46.443 24.518 1.00 28.54 260 ILE A N 1
ATOM 1058 C CA . ILE A 1 260 ? 55.490 47.392 24.132 1.00 29.64 260 ILE A CA 1
ATOM 1059 C C . ILE A 1 260 ? 56.191 48.503 23.362 1.00 30.85 260 ILE A C 1
ATOM 1060 O O . ILE A 1 260 ? 57.144 49.106 23.852 1.00 30.69 260 ILE A O 1
ATOM 1065 N N . ASP A 1 261 ? 55.702 48.760 22.156 1.00 31.00 261 ASP A N 1
ATOM 1066 C CA . ASP A 1 261 ? 56.266 49.756 21.257 1.00 32.38 261 ASP A CA 1
ATOM 1067 C C . ASP A 1 261 ? 55.498 51.081 21.316 1.00 32.90 261 ASP A C 1
ATOM 1068 O O . ASP A 1 261 ? 54.361 51.162 20.859 1.00 32.73 261 ASP A O 1
ATOM 1073 N N . SER A 1 262 ? 56.121 52.112 21.888 1.00 32.69 262 SER A N 1
ATOM 1074 C CA . SER A 1 262 ? 55.483 53.427 22.013 1.00 32.90 262 SER A CA 1
ATOM 1075 C C . SER A 1 262 ? 56.502 54.557 22.175 1.00 32.98 262 SER A C 1
ATOM 1076 O O . SER A 1 262 ? 57.598 54.339 22.686 1.00 32.40 262 SER A O 1
ATOM 1079 N N . SER A 1 263 ? 56.142 55.766 21.745 1.00 32.80 263 SER A N 1
ATOM 1080 C CA . SER A 1 263 ? 57.048 56.906 21.872 1.00 33.15 263 SER A CA 1
ATOM 1081 C C . SER A 1 263 ? 56.985 57.508 23.276 1.00 33.32 263 SER A C 1
ATOM 1082 O O . SER A 1 263 ? 57.932 58.151 23.722 1.00 35.72 263 SER A O 1
ATOM 1085 N N . ASP A 1 264 ? 55.871 57.296 23.971 1.00 31.32 264 ASP A N 1
ATOM 1086 C CA . ASP A 1 264 ? 55.711 57.795 25.337 1.00 29.82 264 ASP A CA 1
ATOM 1087 C C . ASP A 1 264 ? 55.158 56.664 26.203 1.00 29.45 264 ASP A C 1
ATOM 1088 O O . ASP A 1 264 ? 53.942 56.475 26.304 1.00 28.91 264 ASP A O 1
ATOM 1093 N N . GLY A 1 265 ? 56.071 55.914 26.815 1.00 27.82 265 GLY A N 1
ATOM 1094 C CA . GLY A 1 265 ? 55.692 54.796 27.662 1.00 27.73 265 GLY A CA 1
ATOM 1095 C C . GLY A 1 265 ? 55.189 55.151 29.048 1.00 27.21 265 GLY A C 1
ATOM 1096 O O . GLY A 1 265 ? 54.751 54.269 29.784 1.00 27.06 265 GLY A O 1
ATOM 1097 N N . PHE A 1 266 ? 55.244 56.430 29.412 1.00 26.33 266 PHE A N 1
ATOM 1098 C CA . PHE A 1 266 ? 54.779 56.870 30.726 1.00 26.29 266 PHE A CA 1
ATOM 1099 C C . PHE A 1 266 ? 53.265 56.989 30.574 1.00 27.35 266 PHE A C 1
ATOM 1100 O O . PHE A 1 266 ? 52.707 58.086 30.516 1.00 26.16 266 PHE A O 1
ATOM 1108 N N . SER A 1 267 ? 52.613 55.832 30.502 1.00 28.62 267 SER A N 1
ATOM 1109 C CA . SER A 1 267 ? 51.176 55.751 30.282 1.00 29.12 267 SER A CA 1
ATOM 1110 C C . SER A 1 267 ? 50.490 54.634 31.061 1.00 29.52 267 SER A C 1
ATOM 1111 O O . SER A 1 267 ? 51.036 53.543 31.231 1.00 27.59 267 SER A O 1
ATOM 1114 N N . GLU A 1 268 ? 49.272 54.912 31.507 1.00 30.01 268 GLU A N 1
ATOM 1115 C CA . GLU A 1 268 ? 48.493 53.936 32.246 1.00 31.53 268 GLU A CA 1
ATOM 1116 C C . GLU A 1 268 ? 48.208 52.753 31.328 1.00 31.63 268 GLU A C 1
ATOM 1117 O O . GLU A 1 268 ? 48.000 51.627 31.790 1.00 31.90 268 GLU A O 1
ATOM 1123 N N . TRP A 1 269 ? 48.212 53.007 30.022 1.00 30.66 269 TRP A N 1
ATOM 1124 C CA . TRP A 1 269 ? 47.960 51.950 29.053 1.00 32.73 269 TRP A CA 1
ATOM 1125 C C . TRP A 1 269 ? 49.023 50.858 29.122 1.00 31.60 269 TRP A C 1
ATOM 1126 O O . TRP A 1 269 ? 48.717 49.678 28.951 1.00 32.00 269 TRP A O 1
ATOM 1137 N N . GLN A 1 270 ? 50.273 51.237 29.370 1.00 30.36 270 GLN A N 1
ATOM 1138 C CA . GLN A 1 270 ? 51.330 50.232 29.463 1.00 29.91 270 GLN A CA 1
ATOM 1139 C C . GLN A 1 270 ? 51.197 49.444 30.764 1.00 29.40 270 GLN A C 1
ATOM 1140 O O . GLN A 1 270 ? 51.478 48.250 30.802 1.00 29.26 270 GLN A O 1
ATOM 1146 N N . LYS A 1 271 ? 50.763 50.113 31.828 1.00 30.02 271 LYS A N 1
ATOM 1147 C CA . LYS A 1 271 ? 50.579 49.437 33.107 1.00 31.43 271 LYS A CA 1
ATOM 1148 C C . LYS A 1 271 ? 49.484 48.381 32.944 1.00 31.09 271 LYS A C 1
ATOM 1149 O O . LYS A 1 271 ? 49.618 47.257 33.419 1.00 30.76 271 LYS A O 1
ATOM 1155 N N . ILE A 1 272 ? 48.409 48.752 32.257 1.00 31.55 272 ILE A N 1
ATOM 1156 C CA . ILE A 1 272 ? 47.291 47.841 32.018 1.00 31.85 272 ILE A CA 1
ATOM 1157 C C . ILE A 1 272 ? 47.745 46.632 31.202 1.00 31.95 272 ILE A C 1
ATOM 1158 O O . ILE A 1 272 ? 47.433 45.490 31.544 1.00 31.04 272 ILE A O 1
ATOM 1163 N N . THR A 1 273 ? 48.492 46.890 30.133 1.00 30.63 273 THR A N 1
ATOM 1164 C CA . THR A 1 273 ? 48.995 45.833 29.267 1.00 31.00 273 THR A CA 1
ATOM 1165 C C . THR A 1 273 ? 49.882 44.849 30.030 1.00 31.56 273 THR A C 1
ATOM 1166 O O . THR A 1 273 ? 49.702 43.633 29.927 1.00 31.43 273 THR A O 1
ATOM 1170 N N . ILE A 1 274 ? 50.843 45.370 30.789 1.00 31.51 274 ILE A N 1
ATOM 1171 C CA . ILE A 1 274 ? 51.736 44.506 31.558 1.00 32.20 274 ILE A CA 1
ATOM 1172 C C . ILE A 1 274 ? 50.927 43.738 32.603 1.00 32.56 274 ILE A C 1
ATOM 1173 O O . ILE A 1 274 ? 51.189 42.566 32.870 1.00 32.30 274 ILE A O 1
ATOM 1178 N N . GLY A 1 275 ? 49.941 44.410 33.189 1.00 32.77 275 GLY A N 1
ATOM 1179 C CA . GLY A 1 275 ? 49.110 43.775 34.196 1.00 33.56 275 GLY A CA 1
ATOM 1180 C C . GLY A 1 275 ? 48.351 42.578 33.653 1.00 34.04 275 GLY A C 1
ATOM 1181 O O . GLY A 1 275 ? 48.245 41.546 34.320 1.00 34.05 275 GLY A O 1
ATOM 1182 N N . TRP A 1 276 ? 47.822 42.714 32.443 1.00 33.68 276 TRP A N 1
ATOM 1183 C CA . TRP A 1 276 ? 47.065 41.642 31.804 1.00 34.90 276 TRP A CA 1
ATOM 1184 C C . TRP A 1 276 ? 47.980 40.451 31.536 1.00 35.94 276 TRP A C 1
ATOM 1185 O O . TRP A 1 276 ? 47.581 39.293 31.700 1.00 34.92 276 TRP A O 1
ATOM 1196 N N . ILE A 1 277 ? 49.211 40.740 31.121 1.00 35.54 277 ILE A N 1
ATOM 1197 C CA . ILE A 1 277 ? 50.181 39.690 30.835 1.00 36.20 277 ILE A CA 1
ATOM 1198 C C . ILE A 1 277 ? 50.562 38.933 32.109 1.00 37.31 277 ILE A C 1
ATOM 1199 O O . ILE A 1 277 ? 50.646 37.703 32.106 1.00 37.04 277 ILE A O 1
ATOM 1204 N N . ARG A 1 278 ? 50.787 39.666 33.194 1.00 38.07 278 ARG A N 1
ATOM 1205 C CA . ARG A 1 278 ? 51.152 39.047 34.466 1.00 39.93 278 ARG A CA 1
ATOM 1206 C C . ARG A 1 278 ? 50.029 38.167 35.005 1.00 41.35 278 ARG A C 1
ATOM 1207 O O . ARG A 1 278 ? 50.273 37.077 35.517 1.00 41.11 278 ARG A O 1
ATOM 1215 N N . GLU A 1 279 ? 48.801 38.654 34.891 1.00 42.82 279 GLU A N 1
ATOM 1216 C CA . GLU A 1 279 ? 47.634 37.922 35.369 1.00 45.18 279 GLU A CA 1
ATOM 1217 C C . GLU A 1 279 ? 47.353 36.655 34.559 1.00 45.03 279 GLU A C 1
ATOM 1218 O O . GLU A 1 279 ? 46.793 35.686 35.076 1.00 45.43 279 GLU A O 1
ATOM 1224 N N . LYS A 1 280 ? 47.755 36.655 33.294 1.00 44.19 280 LYS A N 1
ATOM 1225 C CA . LYS A 1 280 ? 47.513 35.515 32.421 1.00 43.85 280 LYS A CA 1
ATOM 1226 C C . LYS A 1 280 ? 48.704 34.558 32.319 1.00 43.09 280 LYS A C 1
ATOM 1227 O O . LYS A 1 280 ? 48.523 33.356 32.109 1.00 42.03 280 LYS A O 1
ATOM 1233 N N . TYR A 1 281 ? 49.915 35.082 32.494 1.00 41.24 281 TYR A N 1
ATOM 1234 C CA . TYR A 1 281 ? 51.121 34.268 32.369 1.00 39.92 281 TYR A CA 1
ATOM 1235 C C . TYR A 1 281 ? 52.095 34.338 33.535 1.00 39.29 281 TYR A C 1
ATOM 1236 O O . TYR A 1 281 ? 53.103 33.636 33.538 1.00 38.90 281 TYR A O 1
ATOM 1245 N N . GLY A 1 282 ? 51.812 35.181 34.517 1.00 38.90 282 GLY A N 1
ATOM 1246 C CA . GLY A 1 282 ? 52.733 35.306 35.629 1.00 39.41 282 GLY A CA 1
ATOM 1247 C C . GLY A 1 282 ? 54.044 35.871 35.105 1.00 40.43 282 GLY A C 1
ATOM 1248 O O . GLY A 1 282 ? 54.044 36.689 34.184 1.00 39.10 282 GLY A O 1
ATOM 1249 N N . ASP A 1 283 ? 55.163 35.432 35.671 1.00 40.95 283 ASP A N 1
ATOM 1250 C CA . ASP A 1 283 ? 56.466 35.918 35.236 1.00 42.89 283 ASP A CA 1
ATOM 1251 C C . ASP A 1 283 ? 57.110 35.037 34.163 1.00 42.30 283 ASP A C 1
ATOM 1252 O O . ASP A 1 283 ? 58.304 35.149 33.903 1.00 43.50 283 ASP A O 1
ATOM 1257 N N . LYS A 1 284 ? 56.321 34.171 33.534 1.00 42.27 284 LYS A N 1
ATOM 1258 C CA . LYS A 1 284 ? 56.843 33.283 32.494 1.00 41.83 284 LYS A CA 1
ATOM 1259 C C . LYS A 1 284 ? 56.953 33.968 31.134 1.00 40.43 284 LYS A C 1
ATOM 1260 O O . LYS A 1 284 ? 57.689 33.518 30.256 1.00 40.67 284 LYS A O 1
ATOM 1266 N N . VAL A 1 285 ? 56.204 35.045 30.950 1.00 37.55 285 VAL A N 1
ATOM 1267 C CA . VAL A 1 285 ? 56.257 35.784 29.696 1.00 34.84 285 VAL A CA 1
ATOM 1268 C C . VAL A 1 285 ? 56.954 37.100 30.007 1.00 32.72 285 VAL A C 1
ATOM 1269 O O . VAL A 1 285 ? 56.514 37.847 30.876 1.00 32.13 285 VAL A O 1
ATOM 1273 N N . LYS A 1 286 ? 58.053 37.364 29.307 1.00 31.33 286 LYS A N 1
ATOM 1274 C CA . LYS A 1 286 ? 58.836 38.575 29.529 1.00 29.68 286 LYS A CA 1
ATOM 1275 C C . LYS A 1 286 ? 58.365 39.710 28.629 1.00 28.86 286 LYS A C 1
ATOM 1276 O O . LYS A 1 286 ? 58.122 39.509 27.442 1.00 29.10 286 LYS A O 1
ATOM 1282 N N . VAL A 1 287 ? 58.254 40.907 29.195 1.00 28.83 287 VAL A N 1
ATOM 1283 C CA . VAL A 1 287 ? 57.786 42.050 28.427 1.00 28.30 287 VAL A CA 1
ATOM 1284 C C . VAL A 1 287 ? 58.482 43.361 28.793 1.00 27.68 287 VAL A C 1
ATOM 1285 O O . VAL A 1 287 ? 58.459 43.792 29.942 1.00 28.41 287 VAL A O 1
ATOM 1289 N N . GLY A 1 288 ? 59.121 43.974 27.803 1.00 28.04 288 GLY A N 1
ATOM 1290 C CA . GLY A 1 288 ? 59.786 45.246 28.025 1.00 26.66 288 GLY A CA 1
ATOM 1291 C C . GLY A 1 288 ? 58.762 46.345 27.815 1.00 26.11 288 GLY A C 1
ATOM 1292 O O . GLY A 1 288 ? 57.721 46.105 27.203 1.00 25.68 288 GLY A O 1
ATOM 1293 N N . ALA A 1 289 ? 59.044 47.541 28.323 1.00 25.08 289 ALA A N 1
ATOM 1294 C CA . ALA A 1 289 ? 58.126 48.669 28.192 1.00 24.74 289 ALA A CA 1
ATOM 1295 C C . ALA A 1 289 ? 58.906 49.955 27.935 1.00 25.55 289 ALA A C 1
ATOM 1296 O O . ALA A 1 289 ? 60.115 50.007 28.151 1.00 26.30 289 ALA A O 1
ATOM 1298 N N . GLY A 1 290 ? 58.207 50.990 27.478 1.00 26.17 290 GLY A N 1
ATOM 1299 C CA . GLY A 1 290 ? 58.857 52.259 27.196 1.00 25.73 290 GLY A CA 1
ATOM 1300 C C . GLY A 1 290 ? 58.137 52.974 26.069 1.00 26.32 290 GLY A C 1
ATOM 1301 O O . GLY A 1 290 ? 57.099 52.500 25.616 1.00 27.48 290 GLY A O 1
ATOM 1302 N N . ASN A 1 291 ? 58.677 54.095 25.592 1.00 25.49 291 ASN A N 1
ATOM 1303 C CA . ASN A 1 291 ? 59.932 54.659 26.086 1.00 24.28 291 ASN A CA 1
ATOM 1304 C C . ASN A 1 291 ? 59.744 55.754 27.124 1.00 23.86 291 ASN A C 1
ATOM 1305 O O . ASN A 1 291 ? 58.738 56.465 27.115 1.00 22.00 291 ASN A O 1
ATOM 1310 N N . ILE A 1 292 ? 60.729 55.883 28.011 1.00 22.96 292 ILE A N 1
ATOM 1311 C CA . ILE A 1 292 ? 60.724 56.925 29.030 1.00 22.95 292 ILE A CA 1
ATOM 1312 C C . ILE A 1 292 ? 62.077 57.636 28.986 1.00 23.91 292 ILE A C 1
ATOM 1313 O O . ILE A 1 292 ? 63.017 57.157 28.342 1.00 23.07 292 ILE A O 1
ATOM 1318 N N . VAL A 1 293 ? 62.181 58.791 29.633 1.00 24.59 293 VAL A N 1
ATOM 1319 C CA . VAL A 1 293 ? 63.440 59.524 29.605 1.00 25.09 293 VAL A CA 1
ATOM 1320 C C . VAL A 1 293 ? 63.902 60.057 30.944 1.00 25.38 293 VAL A C 1
ATOM 1321 O O . VAL A 1 293 ? 64.874 60.812 31.000 1.00 24.51 293 VAL A O 1
ATOM 1325 N N . ASP A 1 294 ? 63.209 59.686 32.018 1.00 25.36 294 ASP A N 1
ATOM 1326 C CA . ASP A 1 294 ? 63.610 60.140 33.342 1.00 25.43 294 ASP A CA 1
ATOM 1327 C C . ASP A 1 294 ? 63.315 59.123 34.439 1.00 25.22 294 ASP A C 1
ATOM 1328 O O . ASP A 1 294 ? 62.705 58.082 34.188 1.00 24.53 294 ASP A O 1
ATOM 1333 N N . GLY A 1 295 ? 63.762 59.435 35.649 1.00 25.01 295 GLY A N 1
ATOM 1334 C CA . GLY A 1 295 ? 63.561 58.540 36.774 1.00 26.69 295 GLY A CA 1
ATOM 1335 C C . GLY A 1 295 ? 62.112 58.224 37.083 1.00 26.45 295 GLY A C 1
ATOM 1336 O O . GLY A 1 295 ? 61.778 57.086 37.408 1.00 25.94 295 GLY A O 1
ATOM 1337 N N . GLU A 1 296 ? 61.243 59.225 36.991 1.00 27.48 296 GLU A N 1
ATOM 1338 C CA . GLU A 1 296 ? 59.825 59.013 37.275 1.00 27.87 296 GLU A CA 1
ATOM 1339 C C . GLU A 1 296 ? 59.191 58.014 36.317 1.00 27.05 296 GLU A C 1
ATOM 1340 O O . GLU A 1 296 ? 58.438 57.136 36.736 1.00 26.56 296 GLU A O 1
ATOM 1346 N N . GLY A 1 297 ? 59.492 58.155 35.030 1.00 25.33 297 GLY A N 1
ATOM 1347 C CA . GLY A 1 297 ? 58.939 57.249 34.042 1.00 25.17 297 GLY A CA 1
ATOM 1348 C C . GLY A 1 297 ? 59.456 55.839 34.273 1.00 25.62 297 GLY A C 1
ATOM 1349 O O . GLY A 1 297 ? 58.719 54.863 34.137 1.00 24.83 297 GLY A O 1
ATOM 1350 N N . PHE A 1 298 ? 60.737 55.734 34.610 1.00 24.52 298 PHE A N 1
ATOM 1351 C CA . PHE A 1 298 ? 61.343 54.434 34.880 1.00 25.70 298 PHE A CA 1
ATOM 1352 C C . PHE A 1 298 ? 60.631 53.751 36.043 1.00 26.22 298 PHE A C 1
ATOM 1353 O O . PHE A 1 298 ? 60.219 52.595 35.946 1.00 26.55 298 PHE A O 1
ATOM 1361 N N . ARG A 1 299 ? 60.504 54.478 37.149 1.00 26.18 299 ARG A N 1
ATOM 1362 C CA . ARG A 1 299 ? 59.875 53.947 38.354 1.00 27.35 299 ARG A CA 1
ATOM 1363 C C . ARG A 1 299 ? 58.440 53.489 38.104 1.00 27.07 299 ARG A C 1
ATOM 1364 O O . ARG A 1 299 ? 58.011 52.454 38.622 1.00 26.36 299 ARG A O 1
ATOM 1372 N N . TYR A 1 300 ? 57.702 54.249 37.303 1.00 25.60 300 TYR A N 1
ATOM 1373 C CA . TYR A 1 300 ? 56.324 53.890 37.005 1.00 25.92 300 TYR A CA 1
ATOM 1374 C C . TYR A 1 300 ? 56.249 52.543 36.286 1.00 26.46 300 TYR A C 1
ATOM 1375 O O . TYR A 1 300 ? 55.431 51.690 36.634 1.00 26.22 300 TYR A O 1
ATOM 1384 N N . LEU A 1 301 ? 57.100 52.352 35.283 1.00 24.93 301 LEU A N 1
ATOM 1385 C CA . LEU A 1 301 ? 57.097 51.101 34.539 1.00 25.20 301 LEU A CA 1
ATOM 1386 C C . LEU A 1 301 ? 57.727 49.962 35.343 1.00 24.99 301 LEU A C 1
ATOM 1387 O O . LEU A 1 301 ? 57.383 48.795 35.152 1.00 25.51 301 LEU A O 1
ATOM 1392 N N . ALA A 1 302 ? 58.642 50.300 36.243 1.00 25.01 302 ALA A N 1
ATOM 1393 C CA . ALA A 1 302 ? 59.284 49.289 37.077 1.00 26.34 302 ALA A CA 1
ATOM 1394 C C . ALA A 1 302 ? 58.224 48.715 38.022 1.00 27.09 302 ALA A C 1
ATOM 1395 O O . ALA A 1 302 ? 58.068 47.495 38.140 1.00 27.29 302 ALA A O 1
ATOM 1397 N N . ASP A 1 303 ? 57.493 49.603 38.688 1.00 27.62 303 ASP A N 1
ATOM 1398 C CA . ASP A 1 303 ? 56.439 49.182 39.602 1.00 29.54 303 ASP A CA 1
ATOM 1399 C C . ASP A 1 303 ? 55.335 48.444 38.853 1.00 29.82 303 ASP A C 1
ATOM 1400 O O . ASP A 1 303 ? 54.670 47.574 39.423 1.00 29.45 303 ASP A O 1
ATOM 1405 N N . ALA A 1 304 ? 55.145 48.786 37.579 1.00 28.20 304 ALA A N 1
ATOM 1406 C CA . ALA A 1 304 ? 54.124 48.148 36.748 1.00 28.48 304 ALA A CA 1
ATOM 1407 C C . ALA A 1 304 ? 54.500 46.706 36.403 1.00 29.41 304 ALA A C 1
ATOM 1408 O O . ALA A 1 304 ? 53.644 45.919 35.981 1.00 30.01 304 ALA A O 1
ATOM 1410 N N . GLY A 1 305 ? 55.779 46.371 36.558 1.00 27.94 305 GLY A N 1
ATOM 1411 C CA . GLY A 1 305 ? 56.228 45.013 36.285 1.00 28.09 305 GLY A CA 1
ATOM 1412 C C . GLY A 1 305 ? 57.047 44.759 35.031 1.00 27.94 305 GLY A C 1
ATOM 1413 O O . GLY A 1 305 ? 57.303 43.603 34.688 1.00 28.94 305 GLY A O 1
ATOM 1414 N N . ALA A 1 306 ? 57.468 45.815 34.342 1.00 27.01 306 ALA A N 1
ATOM 1415 C CA . ALA A 1 306 ? 58.259 45.655 33.118 1.00 26.21 306 ALA A CA 1
ATOM 1416 C C . ALA A 1 306 ? 59.530 44.833 33.371 1.00 25.71 306 ALA A C 1
ATOM 1417 O O . ALA A 1 306 ? 60.172 44.983 34.409 1.00 26.47 306 ALA A O 1
ATOM 1419 N N . ASP A 1 307 ? 59.888 43.970 32.421 1.00 26.45 307 ASP A N 1
ATOM 1420 C CA . ASP A 1 307 ? 61.087 43.135 32.549 1.00 26.38 307 ASP A CA 1
ATOM 1421 C C . ASP A 1 307 ? 62.351 43.883 32.137 1.00 26.11 307 ASP A C 1
ATOM 1422 O O . ASP A 1 307 ? 63.459 43.517 32.523 1.00 26.90 307 ASP A O 1
ATOM 1427 N N . PHE A 1 308 ? 62.174 44.916 31.324 1.00 24.79 308 PHE A N 1
ATOM 1428 C CA . PHE A 1 308 ? 63.274 45.786 30.922 1.00 25.02 308 PHE A CA 1
ATOM 1429 C C . PHE A 1 308 ? 62.613 47.071 30.453 1.00 25.26 308 PHE A C 1
ATOM 1430 O O . PHE A 1 308 ? 61.465 47.059 30.006 1.00 25.39 308 PHE A O 1
ATOM 1438 N N . ILE A 1 309 ? 63.316 48.187 30.597 1.00 24.66 309 ILE A N 1
ATOM 1439 C CA . ILE A 1 309 ? 62.737 49.469 30.227 1.00 24.56 309 ILE A CA 1
ATOM 1440 C C . ILE A 1 309 ? 63.565 50.185 29.171 1.00 24.22 309 ILE A C 1
ATOM 1441 O O . ILE A 1 309 ? 64.781 50.319 29.304 1.00 23.11 309 ILE A O 1
ATOM 1446 N N . LYS A 1 310 ? 62.881 50.643 28.125 1.00 23.39 310 LYS A N 1
ATOM 1447 C CA . LYS A 1 310 ? 63.527 51.310 27.003 1.00 24.09 310 LYS A CA 1
ATOM 1448 C C . LYS A 1 310 ? 63.573 52.825 27.202 1.00 24.12 310 LYS A C 1
ATOM 1449 O O . LYS A 1 310 ? 62.578 53.449 27.575 1.00 22.87 310 LYS A O 1
ATOM 1455 N N . ILE A 1 311 ? 64.741 53.398 26.925 1.00 23.23 311 ILE A N 1
ATOM 1456 C CA . ILE A 1 311 ? 64.996 54.827 27.101 1.00 23.17 311 ILE A CA 1
ATOM 1457 C C . ILE A 1 311 ? 65.173 55.586 25.794 1.00 21.87 311 ILE A C 1
ATOM 1458 O O . ILE A 1 311 ? 65.937 55.166 24.925 1.00 22.46 311 ILE A O 1
ATOM 1463 N N . GLY A 1 312 ? 64.484 56.712 25.662 1.00 24.32 312 GLY A N 1
ATOM 1464 C CA . GLY A 1 312 ? 64.666 57.510 24.467 1.00 24.57 312 GLY A CA 1
ATOM 1465 C C . GLY A 1 312 ? 63.449 58.070 23.773 1.00 26.09 312 GLY A C 1
ATOM 1466 O O . GLY A 1 312 ? 62.559 57.332 23.356 1.00 25.55 312 GLY A O 1
ATOM 1467 N N . ILE A 1 313 ? 63.428 59.393 23.644 1.00 26.99 313 ILE A N 1
ATOM 1468 C CA . ILE A 1 313 ? 62.357 60.089 22.950 1.00 28.73 313 ILE A CA 1
ATOM 1469 C C . ILE A 1 313 ? 62.968 61.275 22.215 1.00 30.51 313 ILE A C 1
ATOM 1470 O O . ILE A 1 313 ? 63.531 62.172 22.845 1.00 30.13 313 ILE A O 1
ATOM 1475 N N . GLY A 1 314 ? 62.865 61.264 20.888 1.00 33.20 314 GLY A N 1
ATOM 1476 C CA . GLY A 1 314 ? 63.385 62.357 20.087 1.00 36.88 314 GLY A CA 1
ATOM 1477 C C . GLY A 1 314 ? 64.748 62.144 19.454 1.00 39.48 314 GLY A C 1
ATOM 1478 O O . GLY A 1 314 ? 65.102 62.843 18.499 1.00 40.62 314 GLY A O 1
ATOM 1479 N N . GLY A 1 315 ? 65.506 61.177 19.967 1.00 40.05 315 GLY A N 1
ATOM 1480 C CA . GLY A 1 315 ? 66.840 60.918 19.452 1.00 41.12 315 GLY A CA 1
ATOM 1481 C C . GLY A 1 315 ? 66.950 60.152 18.146 1.00 42.12 315 GLY A C 1
ATOM 1482 O O . GLY A 1 315 ? 67.977 60.235 17.469 1.00 41.49 315 GLY A O 1
ATOM 1483 N N . GLY A 1 316 ? 65.906 59.409 17.790 1.00 42.04 316 GLY A N 1
ATOM 1484 C CA . GLY A 1 316 ? 65.924 58.640 16.555 1.00 42.81 316 GLY A CA 1
ATOM 1485 C C . GLY A 1 316 ? 66.345 59.447 15.338 1.00 43.59 316 GLY A C 1
ATOM 1486 O O . GLY A 1 316 ? 66.029 60.633 15.227 1.00 44.04 316 GLY A O 1
ATOM 1487 N N . SER A 1 317 ? 67.056 58.800 14.419 1.00 44.63 317 SER A N 1
ATOM 1488 C CA . SER A 1 317 ? 67.535 59.453 13.204 1.00 45.96 317 SER A CA 1
ATOM 1489 C C . SER A 1 317 ? 66.400 59.929 12.303 1.00 47.12 317 SER A C 1
ATOM 1490 O O . SER A 1 317 ? 66.554 60.897 11.561 1.00 46.76 317 SER A O 1
ATOM 1493 N N . ILE A 1 318 ? 65.266 59.240 12.363 1.00 49.21 318 ILE A N 1
ATOM 1494 C CA . ILE A 1 318 ? 64.115 59.604 11.544 1.00 51.92 318 ILE A CA 1
ATOM 1495 C C . ILE A 1 318 ? 62.986 60.204 12.374 1.00 53.83 318 ILE A C 1
ATOM 1496 O O . ILE A 1 318 ? 61.811 60.095 12.019 1.00 54.17 318 ILE A O 1
ATOM 1508 N N . ILE A 1 320 ? 61.814 63.805 13.979 1.00 59.78 320 ILE A N 1
ATOM 1509 C CA . ILE A 1 320 ? 62.028 65.250 14.034 1.00 60.48 320 ILE A CA 1
ATOM 1510 C C . ILE A 1 320 ? 61.159 65.875 15.125 1.00 60.65 320 ILE A C 1
ATOM 1511 O O . ILE A 1 320 ? 60.074 66.397 14.856 1.00 60.82 320 ILE A O 1
ATOM 1516 N N . THR A 1 321 ? 61.656 65.817 16.357 1.00 60.47 321 THR A N 1
ATOM 1517 C CA . THR A 1 321 ? 60.961 66.343 17.530 1.00 60.58 321 THR A CA 1
ATOM 1518 C C . THR A 1 321 ? 60.288 67.701 17.323 1.00 60.31 321 THR A C 1
ATOM 1519 O O . THR A 1 321 ? 59.072 67.828 17.474 1.00 59.52 321 THR A O 1
ATOM 1523 N N . ARG A 1 322 ? 61.086 68.709 16.986 1.00 60.45 322 ARG A N 1
ATOM 1524 C CA . ARG A 1 322 ? 60.581 70.063 16.776 1.00 60.85 322 ARG A CA 1
ATOM 1525 C C . ARG A 1 322 ? 59.375 70.172 15.850 1.00 60.80 322 ARG A C 1
ATOM 1526 O O . ARG A 1 322 ? 58.401 70.849 16.176 1.00 60.73 322 ARG A O 1
ATOM 1534 N N . GLU A 1 323 ? 59.437 69.522 14.693 1.00 60.59 323 GLU A N 1
ATOM 1535 C CA . GLU A 1 323 ? 58.328 69.579 13.747 1.00 60.45 323 GLU A CA 1
ATOM 1536 C C . GLU A 1 323 ? 57.157 68.717 14.208 1.00 59.48 323 GLU A C 1
ATOM 1537 O O . GLU A 1 323 ? 56.231 68.454 13.439 1.00 59.76 323 GLU A O 1
ATOM 1543 N N . GLN A 1 324 ? 57.194 68.284 15.464 1.00 57.92 324 GLN A N 1
ATOM 1544 C CA . GLN A 1 324 ? 56.131 67.446 16.001 1.00 56.25 324 GLN A CA 1
ATOM 1545 C C . GLN A 1 324 ? 55.529 67.984 17.300 1.00 54.10 324 GLN A C 1
ATOM 1546 O O . GLN A 1 324 ? 54.872 69.026 17.300 1.00 54.39 324 GLN A O 1
ATOM 1552 N N . LYS A 1 325 ? 55.754 67.278 18.404 1.00 50.55 325 LYS A N 1
ATOM 1553 C CA . LYS A 1 325 ? 55.200 67.685 19.693 1.00 46.97 325 LYS A CA 1
ATOM 1554 C C . LYS A 1 325 ? 56.157 68.456 20.589 1.00 43.59 325 LYS A C 1
ATOM 1555 O O . LYS A 1 325 ? 55.731 69.086 21.558 1.00 42.57 325 LYS A O 1
ATOM 1561 N N . GLY A 1 326 ? 57.446 68.400 20.283 1.00 39.82 326 GLY A N 1
ATOM 1562 C CA . GLY A 1 326 ? 58.399 69.103 21.118 1.00 36.97 326 GLY A CA 1
ATOM 1563 C C . GLY A 1 326 ? 58.613 68.383 22.439 1.00 35.12 326 GLY A C 1
ATOM 1564 O O . GLY A 1 326 ? 58.842 69.015 23.473 1.00 33.70 326 GLY A O 1
ATOM 1565 N N . ILE A 1 327 ? 58.510 67.056 22.412 1.00 33.10 327 ILE A N 1
ATOM 1566 C CA . ILE A 1 327 ? 58.732 66.255 23.609 1.00 31.94 327 ILE A CA 1
ATOM 1567 C C . ILE A 1 327 ? 60.039 65.500 23.399 1.00 30.96 327 ILE A C 1
ATOM 1568 O O . ILE A 1 327 ? 60.360 65.095 22.283 1.00 29.97 327 ILE A O 1
ATOM 1573 N N . GLY A 1 328 ? 60.807 65.322 24.463 1.00 29.65 328 GLY A N 1
ATOM 1574 C CA . GLY A 1 328 ? 62.058 64.606 24.312 1.00 29.68 328 GLY A CA 1
ATOM 1575 C C . GLY A 1 328 ? 63.106 65.030 25.316 1.00 28.25 328 GLY A C 1
ATOM 1576 O O . GLY A 1 328 ? 62.838 65.825 26.220 1.00 27.09 328 GLY A O 1
ATOM 1577 N N . ARG A 1 329 ? 64.309 64.494 25.147 1.00 27.34 329 ARG A N 1
ATOM 1578 C CA . ARG A 1 329 ? 65.410 64.807 26.039 1.00 26.13 329 ARG A CA 1
ATOM 1579 C C . ARG A 1 329 ? 66.674 64.258 25.404 1.00 25.89 329 ARG A C 1
ATOM 1580 O O . ARG A 1 329 ? 66.636 63.207 24.760 1.00 25.64 329 ARG A O 1
ATOM 1588 N N . GLY A 1 330 ? 67.787 64.975 25.560 1.00 25.19 330 GLY A N 1
ATOM 1589 C CA . GLY A 1 330 ? 69.040 64.497 25.002 1.00 24.58 330 GLY A CA 1
ATOM 1590 C C . GLY A 1 330 ? 69.218 63.063 25.469 1.00 24.73 330 GLY A C 1
ATOM 1591 O O . GLY A 1 330 ? 69.010 62.770 26.645 1.00 23.16 330 GLY A O 1
ATOM 1592 N N . GLN A 1 331 ? 69.617 62.174 24.566 1.00 24.37 331 GLN A N 1
ATOM 1593 C CA . GLN A 1 331 ? 69.763 60.757 24.909 1.00 24.78 331 GLN A CA 1
ATOM 1594 C C . GLN A 1 331 ? 70.739 60.463 26.043 1.00 24.31 331 GLN A C 1
ATOM 1595 O O . GLN A 1 331 ? 70.466 59.610 26.889 1.00 23.63 331 GLN A O 1
ATOM 1601 N N . ALA A 1 332 ? 71.878 61.155 26.064 1.00 23.62 332 ALA A N 1
ATOM 1602 C CA . ALA A 1 332 ? 72.864 60.930 27.117 1.00 22.91 332 ALA A CA 1
ATOM 1603 C C . ALA A 1 332 ? 72.283 61.243 28.492 1.00 23.37 332 ALA A C 1
ATOM 1604 O O . ALA A 1 332 ? 72.389 60.441 29.425 1.00 22.61 332 ALA A O 1
ATOM 1606 N N . THR A 1 333 ? 71.668 62.413 28.619 1.00 22.11 333 THR A N 1
ATOM 1607 C CA . THR A 1 333 ? 71.075 62.815 29.878 1.00 22.48 333 THR A CA 1
ATOM 1608 C C . THR A 1 333 ? 69.974 61.840 30.296 1.00 22.58 333 THR A C 1
ATOM 1609 O O . THR A 1 333 ? 69.857 61.492 31.470 1.00 21.18 333 THR A O 1
ATOM 1613 N N . ALA A 1 334 ? 69.176 61.401 29.329 1.00 21.99 334 ALA A N 1
ATOM 1614 C CA . ALA A 1 334 ? 68.093 60.462 29.600 1.00 22.69 334 ALA A CA 1
ATOM 1615 C C . ALA A 1 334 ? 68.630 59.149 30.178 1.00 22.31 334 ALA A C 1
ATOM 1616 O O . ALA A 1 334 ? 68.113 58.632 31.175 1.00 22.17 334 ALA A O 1
ATOM 1618 N N . VAL A 1 335 ? 69.663 58.604 29.548 1.00 22.74 335 VAL A N 1
ATOM 1619 C CA . VAL A 1 335 ? 70.248 57.349 30.019 1.00 21.65 335 VAL A CA 1
ATOM 1620 C C . VAL A 1 335 ? 70.836 57.522 31.417 1.00 22.93 335 VAL A C 1
ATOM 1621 O O . VAL A 1 335 ? 70.561 56.739 32.327 1.00 22.43 335 VAL A O 1
ATOM 1625 N N . ILE A 1 336 ? 71.644 58.562 31.590 1.00 22.47 336 ILE A N 1
ATOM 1626 C CA . ILE A 1 336 ? 72.275 58.816 32.879 1.00 22.53 336 ILE A CA 1
ATOM 1627 C C . ILE A 1 336 ? 71.251 58.936 34.005 1.00 23.00 336 ILE A C 1
ATOM 1628 O O . ILE A 1 336 ? 71.418 58.363 35.087 1.00 21.54 336 ILE A O 1
ATOM 1633 N N . ASP A 1 337 ? 70.183 59.679 33.745 1.00 23.52 337 ASP A N 1
ATOM 1634 C CA . ASP A 1 337 ? 69.146 59.880 34.750 1.00 23.90 337 ASP A CA 1
ATOM 1635 C C . ASP A 1 337 ? 68.406 58.575 35.066 1.00 23.59 337 ASP A C 1
ATOM 1636 O O . ASP A 1 337 ? 68.220 58.212 36.234 1.00 22.64 337 ASP A O 1
ATOM 1641 N N . VAL A 1 338 ? 67.982 57.870 34.024 1.00 22.38 338 VAL A N 1
ATOM 1642 C CA . VAL A 1 338 ? 67.258 56.619 34.221 1.00 23.04 338 VAL A CA 1
ATOM 1643 C C . VAL A 1 338 ? 68.116 55.587 34.949 1.00 23.56 338 VAL A C 1
ATOM 1644 O O . VAL A 1 338 ? 67.635 54.899 35.852 1.00 23.29 338 VAL A O 1
ATOM 1648 N N . VAL A 1 339 ? 69.383 55.489 34.559 1.00 23.76 339 VAL A N 1
ATOM 1649 C CA . VAL A 1 339 ? 70.292 54.542 35.189 1.00 23.00 339 VAL A CA 1
ATOM 1650 C C . VAL A 1 339 ? 70.446 54.832 36.682 1.00 24.41 339 VAL A C 1
ATOM 1651 O O . VAL A 1 339 ? 70.499 53.906 37.496 1.00 23.06 339 VAL A O 1
ATOM 1655 N N . ALA A 1 340 ? 70.512 56.110 37.045 1.00 23.21 340 ALA A N 1
ATOM 1656 C CA . ALA A 1 340 ? 70.644 56.478 38.452 1.00 24.61 340 ALA A CA 1
ATOM 1657 C C . ALA A 1 340 ? 69.413 55.992 39.214 1.00 25.25 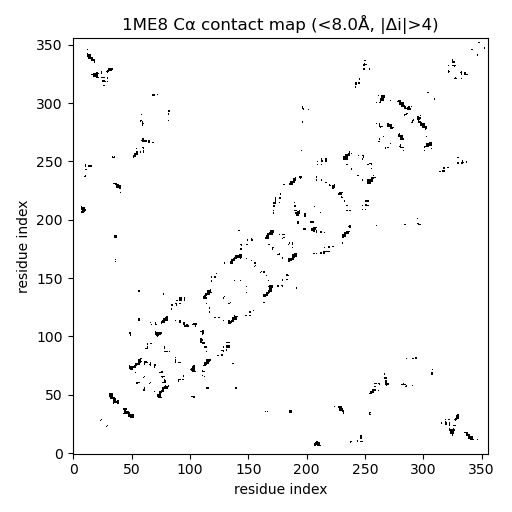340 ALA A C 1
ATOM 1658 O O . ALA A 1 340 ? 69.520 55.462 40.326 1.00 24.89 340 ALA A O 1
ATOM 1660 N N . GLU A 1 341 ? 68.243 56.168 38.608 1.00 24.78 341 GLU A N 1
ATOM 1661 C CA . GLU A 1 341 ? 66.995 55.749 39.237 1.00 25.88 341 GLU A CA 1
ATOM 1662 C C . GLU A 1 341 ? 66.917 54.228 39.310 1.00 25.65 341 GLU A C 1
ATOM 1663 O O . GLU A 1 341 ? 66.422 53.672 40.291 1.00 25.06 341 GLU A O 1
ATOM 1669 N N . ARG A 1 342 ? 67.403 53.566 38.265 1.00 25.58 342 ARG A N 1
ATOM 1670 C CA . ARG A 1 342 ? 67.399 52.106 38.198 1.00 25.78 342 ARG A CA 1
ATOM 1671 C C . ARG A 1 342 ? 68.295 51.531 39.300 1.00 25.93 342 ARG A C 1
ATOM 1672 O O . ARG A 1 342 ? 67.952 50.528 39.932 1.00 26.38 342 ARG A O 1
ATOM 1680 N N . ASN A 1 343 ? 69.440 52.166 39.534 1.00 25.49 343 ASN A N 1
ATOM 1681 C CA . ASN A 1 343 ? 70.355 51.697 40.571 1.00 27.07 343 ASN A CA 1
ATOM 1682 C C . ASN A 1 343 ? 69.774 51.944 41.964 1.00 27.92 343 ASN A C 1
ATOM 1683 O O . ASN A 1 343 ? 69.976 51.150 42.887 1.00 27.27 343 ASN A O 1
ATOM 1688 N N . LYS A 1 344 ? 69.042 53.044 42.108 1.00 27.67 344 LYS A N 1
ATOM 1689 C CA . LYS A 1 344 ? 68.402 53.376 43.374 1.00 29.76 344 LYS A CA 1
ATOM 1690 C C . LYS A 1 344 ? 67.313 52.334 43.617 1.00 29.60 344 LYS A C 1
ATOM 1691 O O . LYS A 1 344 ? 67.162 51.810 44.726 1.00 30.86 344 LYS A O 1
ATOM 1697 N N . TYR A 1 345 ? 66.564 52.023 42.564 1.00 28.67 345 TYR A N 1
ATOM 1698 C CA . TYR A 1 345 ? 65.491 51.034 42.640 1.00 28.68 345 TYR A CA 1
ATOM 1699 C C . TYR A 1 345 ? 66.042 49.669 43.064 1.00 29.72 345 TYR A C 1
ATOM 1700 O O . TYR A 1 345 ? 65.456 48.977 43.902 1.00 29.46 345 TYR A O 1
ATOM 1709 N N . PHE A 1 346 ? 67.162 49.281 42.467 1.00 29.90 346 PHE A N 1
ATOM 1710 C CA . PHE A 1 346 ? 67.795 48.003 42.784 1.00 31.06 346 PHE A CA 1
ATOM 1711 C C . PHE A 1 346 ? 68.170 47.932 44.262 1.00 32.66 346 PHE A C 1
ATOM 1712 O O . PHE A 1 346 ? 67.958 46.913 44.918 1.00 32.46 346 PHE A O 1
ATOM 1720 N N . GLU A 1 347 ? 68.726 49.021 44.782 1.00 33.10 347 GLU A N 1
ATOM 1721 C CA . GLU A 1 347 ? 69.130 49.072 46.182 1.00 36.04 347 GLU A CA 1
ATOM 1722 C C . GLU A 1 347 ? 67.933 49.020 47.127 1.00 35.98 347 GLU A C 1
ATOM 1723 O O . GLU A 1 347 ? 68.032 48.491 48.235 1.00 35.44 347 GLU A O 1
ATOM 1729 N N . GLU A 1 348 ? 66.802 49.560 46.687 1.00 35.06 348 GLU A N 1
ATOM 1730 C CA . GLU A 1 348 ? 65.603 49.579 47.513 1.00 35.70 348 GLU A CA 1
ATOM 1731 C C . GLU A 1 348 ? 64.834 48.261 47.511 1.00 35.13 348 GLU A C 1
ATOM 1732 O O . GLU A 1 348 ? 64.349 47.817 48.551 1.00 34.62 348 GLU A O 1
ATOM 1738 N N . THR A 1 349 ? 64.727 47.640 46.342 1.00 33.88 349 THR A N 1
ATOM 1739 C CA . THR A 1 349 ? 63.948 46.415 46.187 1.00 33.76 349 THR A CA 1
ATOM 1740 C C . THR A 1 349 ? 64.713 45.121 45.922 1.00 33.08 349 THR A C 1
ATOM 1741 O O . THR A 1 349 ? 64.136 44.040 46.007 1.00 33.38 349 THR A O 1
ATOM 1745 N N . GLY A 1 350 ? 65.991 45.227 45.584 1.00 32.81 350 GLY A N 1
ATOM 1746 C CA . GLY A 1 350 ? 66.762 44.035 45.283 1.00 31.80 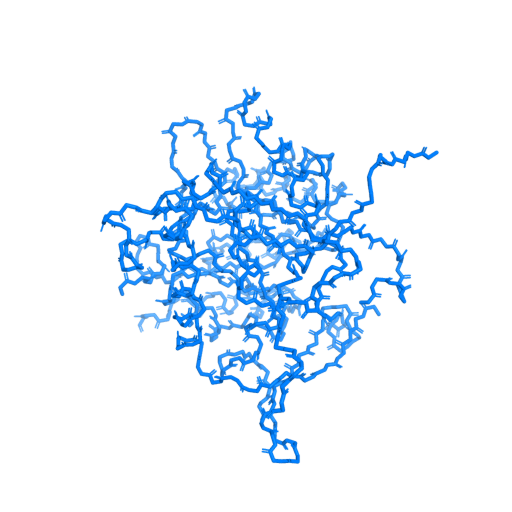350 GLY A CA 1
ATOM 1747 C C . GLY A 1 350 ? 66.481 43.557 43.865 1.00 31.19 350 GLY A C 1
ATOM 1748 O O . GLY A 1 350 ? 66.976 42.515 43.440 1.00 31.53 350 GLY A O 1
ATOM 1749 N N . ILE A 1 351 ? 65.687 44.327 43.125 1.00 30.11 351 ILE A N 1
ATOM 1750 C CA . ILE A 1 351 ? 65.338 43.982 41.749 1.00 28.23 351 ILE A CA 1
ATOM 1751 C C . ILE A 1 351 ? 66.182 44.775 40.751 1.00 26.97 351 ILE A C 1
ATOM 1752 O O . ILE A 1 351 ? 66.188 46.005 40.780 1.00 25.49 351 ILE A O 1
ATOM 1757 N N . TYR A 1 352 ? 66.888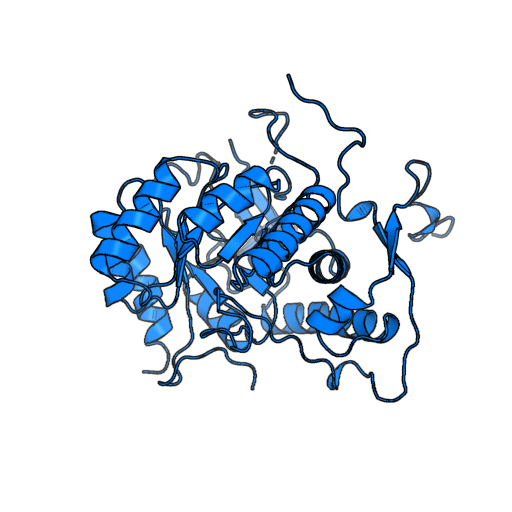 44.075 39.872 1.00 25.98 352 TYR A N 1
ATOM 1758 C CA . TYR A 1 352 ? 67.699 44.747 38.862 1.00 25.54 352 TYR A CA 1
ATOM 1759 C C . TYR A 1 352 ? 66.955 44.707 37.541 1.00 25.29 352 TYR A C 1
ATOM 1760 O O . TYR A 1 352 ? 66.696 43.631 37.002 1.00 24.79 352 TYR A O 1
ATOM 1769 N N . ILE A 1 353 ? 66.623 45.884 37.016 1.00 24.76 353 ILE A N 1
ATOM 1770 C CA . ILE A 1 353 ? 65.906 45.984 35.754 1.00 24.38 353 ILE A CA 1
ATOM 1771 C C . ILE A 1 353 ? 66.813 46.507 34.648 1.00 24.63 353 ILE A C 1
ATOM 1772 O O . ILE A 1 353 ? 67.263 47.652 34.695 1.00 23.98 353 ILE A O 1
ATOM 1777 N N . PRO A 1 354 ? 67.111 45.667 33.642 1.00 24.90 354 PRO A N 1
ATOM 1778 C CA . PRO A 1 354 ? 67.974 46.100 32.537 1.00 24.20 354 PRO A CA 1
ATOM 1779 C C . PRO A 1 354 ? 67.311 47.244 31.779 1.00 24.12 354 PRO A C 1
ATOM 1780 O O . PRO A 1 354 ? 66.089 47.268 31.641 1.00 24.10 354 PRO A O 1
ATOM 1784 N N . VAL A 1 355 ? 68.109 48.191 31.295 1.00 23.66 355 VAL A N 1
ATOM 1785 C CA . VAL A 1 355 ? 67.556 49.298 30.526 1.00 22.79 355 VAL A CA 1
ATOM 1786 C C . VAL A 1 355 ? 68.210 49.322 29.158 1.00 23.11 355 VAL A C 1
ATOM 1787 O O . VAL A 1 355 ? 69.359 48.916 28.990 1.00 22.38 355 VAL A O 1
ATOM 1791 N N . CYS A 1 356 ? 67.454 49.794 28.178 1.00 23.23 356 CYS A N 1
ATOM 1792 C CA . CYS A 1 356 ? 67.906 49.842 26.802 1.00 23.04 356 CYS A CA 1
ATOM 1793 C C . CYS A 1 356 ? 67.981 51.272 26.287 1.00 23.29 356 CYS A C 1
ATOM 1794 O O . CYS A 1 356 ? 67.023 52.025 26.414 1.00 22.76 356 CYS A O 1
ATOM 1797 N N . SER A 1 357 ? 69.126 51.647 25.727 1.00 22.98 357 SER A N 1
ATOM 1798 C CA . SER A 1 357 ? 69.268 52.975 25.148 1.00 22.85 357 SER A CA 1
ATOM 1799 C C . SER A 1 357 ? 68.771 52.806 23.718 1.00 23.16 357 SER A C 1
ATOM 1800 O O . SER A 1 357 ? 69.398 52.122 22.913 1.00 22.80 357 SER A O 1
ATOM 1803 N N . ASP A 1 358 ? 67.646 53.441 23.417 1.00 22.79 358 ASP A N 1
ATOM 1804 C CA . ASP A 1 358 ? 67.020 53.3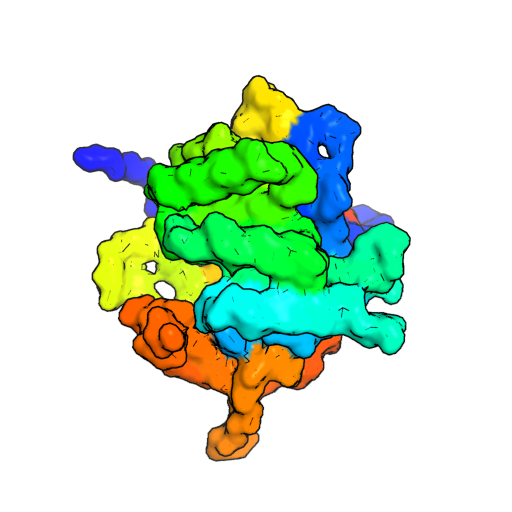33 22.109 1.00 24.60 358 ASP A CA 1
ATOM 1805 C C . ASP A 1 358 ? 67.090 54.614 21.279 1.00 25.62 358 ASP A C 1
ATOM 1806 O O . ASP A 1 358 ? 66.466 55.616 21.617 1.00 25.58 358 ASP A O 1
ATOM 1811 N N . GLY A 1 359 ? 67.860 54.562 20.193 1.00 28.47 359 GLY A N 1
ATOM 1812 C CA . GLY A 1 359 ? 67.989 55.702 19.302 1.00 30.93 359 GLY A CA 1
ATOM 1813 C C . GLY A 1 359 ? 69.129 56.657 19.604 1.00 33.00 359 GLY A C 1
ATOM 1814 O O . GLY A 1 359 ? 69.679 56.665 20.706 1.00 33.66 359 GLY A O 1
ATOM 1815 N N . GLY A 1 360 ? 69.490 57.463 18.610 1.00 34.46 360 GLY A N 1
ATOM 1816 C CA . GLY A 1 360 ? 70.551 58.434 18.793 1.00 35.68 360 GLY A CA 1
ATOM 1817 C C . GLY A 1 360 ? 71.968 57.960 18.533 1.00 36.49 360 GLY A C 1
ATOM 1818 O O . GLY A 1 360 ? 72.905 58.740 18.671 1.00 38.41 360 GLY A O 1
ATOM 1819 N N . ILE A 1 361 ? 72.146 56.696 18.169 1.00 36.80 361 ILE A N 1
ATOM 1820 C CA . ILE A 1 361 ? 73.486 56.186 17.895 1.00 37.13 361 ILE A CA 1
ATOM 1821 C C . ILE A 1 361 ? 73.885 56.609 16.483 1.00 38.00 361 ILE A C 1
ATOM 1822 O O . ILE A 1 361 ? 73.275 56.173 15.506 1.00 37.36 361 ILE A O 1
ATOM 1827 N N . VAL A 1 362 ? 74.898 57.466 16.384 1.00 37.48 362 VAL A N 1
ATOM 1828 C CA . VAL A 1 362 ? 75.373 57.940 15.088 1.00 38.82 362 VAL A CA 1
ATOM 1829 C C . VAL A 1 362 ? 76.707 57.292 14.735 1.00 38.61 362 VAL A C 1
ATOM 1830 O O . VAL A 1 362 ? 76.916 56.862 13.599 1.00 39.64 362 VAL A O 1
ATOM 1834 N N . TYR A 1 363 ? 77.600 57.215 15.719 1.00 37.19 363 TYR A N 1
ATOM 1835 C CA . TYR A 1 363 ? 78.921 56.624 15.530 1.00 36.38 363 TYR A CA 1
ATOM 1836 C C . TYR A 1 363 ? 79.131 55.425 16.447 1.00 34.11 363 TYR A C 1
ATOM 1837 O O . TYR A 1 363 ? 78.471 55.303 17.477 1.00 32.33 363 TYR A O 1
ATOM 1846 N N . ASP A 1 364 ? 80.059 54.548 16.079 1.00 32.88 364 ASP A N 1
ATOM 1847 C CA . ASP A 1 364 ? 80.341 53.375 16.899 1.00 32.27 364 ASP A CA 1
ATOM 1848 C C . ASP A 1 364 ? 80.649 53.733 18.352 1.00 30.99 364 ASP A C 1
ATOM 1849 O O . ASP A 1 364 ? 80.189 53.050 19.266 1.00 31.26 364 ASP A O 1
ATOM 1854 N N . TYR A 1 365 ? 81.421 54.796 18.576 1.00 29.18 365 TYR A N 1
ATOM 1855 C CA . TYR A 1 365 ? 81.776 55.153 19.949 1.00 27.62 365 TYR A CA 1
ATOM 1856 C C . TYR A 1 365 ? 80.571 55.537 20.796 1.00 27.21 365 TYR A C 1
ATOM 1857 O O . TYR A 1 365 ? 80.638 55.497 22.019 1.00 25.96 365 TYR A O 1
ATOM 1866 N N . HIS A 1 366 ? 79.465 55.896 20.149 1.00 25.79 366 HIS A N 1
ATOM 1867 C CA . HIS A 1 366 ? 78.253 56.229 20.888 1.00 26.00 366 HIS A CA 1
ATOM 1868 C C . HIS A 1 366 ? 77.757 54.963 21.582 1.00 25.36 366 HIS A C 1
ATOM 1869 O O . HIS A 1 366 ? 77.091 55.035 22.616 1.00 24.64 366 HIS A O 1
ATOM 1876 N N . MET A 1 367 ? 78.067 53.803 21.000 1.00 24.84 367 MET A N 1
ATOM 1877 C CA . MET A 1 367 ? 77.663 52.530 21.602 1.00 25.78 367 MET A CA 1
ATOM 1878 C C . MET A 1 367 ? 78.401 52.385 22.927 1.00 24.73 367 MET A C 1
ATOM 1879 O O . MET A 1 367 ? 77.816 52.063 23.950 1.00 23.39 367 MET A O 1
ATOM 1884 N N . THR A 1 368 ? 79.707 52.611 22.881 1.00 24.71 368 THR A N 1
ATOM 1885 C CA . THR A 1 368 ? 80.547 52.510 24.064 1.00 24.03 368 THR A CA 1
ATOM 1886 C C . THR A 1 368 ? 80.063 53.484 25.135 1.00 23.45 368 THR A C 1
ATOM 1887 O O . THR A 1 368 ? 79.985 53.133 26.306 1.00 23.07 368 THR A O 1
ATOM 1891 N N . LEU A 1 369 ? 79.744 54.710 24.731 1.00 23.16 369 LEU A N 1
ATOM 1892 C CA . LEU A 1 369 ? 79.249 55.722 25.666 1.00 24.00 369 LEU A CA 1
ATOM 1893 C C . LEU A 1 369 ? 77.939 55.308 26.335 1.00 23.72 369 LEU A C 1
ATOM 1894 O O . LEU A 1 369 ? 77.797 55.411 27.551 1.00 23.10 369 LEU A O 1
ATOM 1899 N N . ALA A 1 370 ? 76.986 54.837 25.533 1.00 22.35 370 ALA A N 1
ATOM 1900 C CA . ALA A 1 370 ? 75.686 54.424 26.056 1.00 23.03 370 ALA A CA 1
ATOM 1901 C C . ALA A 1 370 ? 75.857 53.331 27.108 1.00 22.11 370 ALA A C 1
ATOM 1902 O O . ALA A 1 370 ? 75.228 53.361 28.162 1.00 22.10 370 ALA A O 1
ATOM 1904 N N . LEU A 1 371 ? 76.707 52.361 26.805 1.00 21.79 371 LEU A N 1
ATOM 1905 C CA . LEU A 1 371 ? 76.960 51.261 27.726 1.00 22.39 371 LEU A CA 1
ATOM 1906 C C . LEU A 1 371 ? 77.685 51.777 28.972 1.00 21.96 371 LEU A C 1
ATOM 1907 O O . LEU A 1 371 ? 77.355 51.399 30.098 1.00 21.20 371 LEU A O 1
ATOM 1912 N N . ALA A 1 372 ? 78.680 52.636 28.770 1.00 21.79 372 ALA A N 1
ATOM 1913 C CA . ALA A 1 372 ? 79.437 53.182 29.894 1.00 21.89 372 ALA A CA 1
ATOM 1914 C C . ALA A 1 372 ? 78.534 53.993 30.812 1.00 23.49 372 ALA A C 1
ATOM 1915 O O . ALA A 1 372 ? 78.720 54.004 32.032 1.00 22.41 372 ALA A O 1
ATOM 1917 N N . MET A 1 373 ? 77.550 54.675 30.231 1.00 22.86 373 MET A N 1
ATOM 1918 C CA . MET A 1 373 ? 76.632 55.471 31.039 1.00 23.45 373 MET A CA 1
ATOM 1919 C C . MET A 1 373 ? 75.650 54.609 31.829 1.00 23.67 373 MET A C 1
ATOM 1920 O O . MET A 1 373 ? 74.913 55.119 32.665 1.00 24.88 373 MET A O 1
ATOM 1925 N N . GLY A 1 374 ? 75.635 53.302 31.572 1.00 23.45 374 GLY A N 1
ATOM 1926 C CA . GLY A 1 374 ? 74.745 52.443 32.332 1.00 22.34 374 GLY A CA 1
ATOM 1927 C C . GLY A 1 374 ? 73.740 51.597 31.573 1.00 22.77 374 GLY A C 1
ATOM 1928 O O . GLY A 1 374 ? 73.118 50.714 32.162 1.00 23.42 374 GLY A O 1
ATOM 1929 N N . ALA A 1 375 ? 73.560 51.851 30.283 1.00 22.25 375 ALA A N 1
ATOM 1930 C CA . ALA A 1 375 ? 72.614 51.051 29.509 1.00 22.62 375 ALA A CA 1
ATOM 1931 C C . ALA A 1 375 ? 73.143 49.625 29.389 1.00 23.21 375 ALA A C 1
ATOM 1932 O O . ALA A 1 375 ? 74.329 49.416 29.134 1.00 23.32 375 ALA A O 1
ATOM 1934 N N . ASP A 1 376 ? 72.263 48.645 29.580 1.00 22.37 376 ASP A N 1
ATOM 1935 C CA . ASP A 1 376 ? 72.661 47.244 29.478 1.00 23.13 376 ASP A CA 1
ATOM 1936 C C . ASP A 1 376 ? 72.750 46.840 28.012 1.00 23.56 376 ASP A C 1
ATOM 1937 O O . ASP A 1 376 ? 73.624 46.064 27.624 1.00 23.83 376 ASP A O 1
ATOM 1942 N N . PHE A 1 377 ? 71.841 47.355 27.193 1.00 23.34 377 PHE A N 1
ATOM 1943 C CA . PHE A 1 377 ? 71.904 47.076 25.768 1.00 23.57 377 PHE A CA 1
ATOM 1944 C C . PHE A 1 377 ? 71.414 48.262 24.948 1.00 23.98 377 PHE A C 1
ATOM 1945 O O . PHE A 1 377 ? 70.882 49.228 25.490 1.00 23.49 377 PHE A O 1
ATOM 1953 N N . ILE A 1 378 ? 71.610 48.181 23.639 1.00 23.02 378 ILE A N 1
ATOM 1954 C CA . ILE A 1 378 ? 71.278 49.271 22.738 1.00 23.35 378 ILE A CA 1
ATOM 1955 C C . ILE A 1 378 ? 70.335 48.846 21.621 1.00 23.49 378 ILE A C 1
ATOM 1956 O O . ILE A 1 378 ? 70.502 47.778 21.045 1.00 24.62 378 ILE A O 1
ATOM 1961 N N . MET A 1 379 ? 69.335 49.675 21.331 1.00 23.56 379 MET A N 1
ATOM 1962 C CA . MET A 1 379 ? 68.418 49.374 20.238 1.00 23.95 379 MET A CA 1
ATOM 1963 C C . MET A 1 379 ? 68.755 50.340 19.109 1.00 24.40 379 MET A C 1
ATOM 1964 O O . MET A 1 379 ? 68.915 51.540 19.338 1.00 23.43 379 MET A O 1
ATOM 1969 N N . LEU A 1 380 ? 68.881 49.815 17.896 1.00 24.73 380 LEU A N 1
ATOM 1970 C CA . LEU A 1 380 ? 69.216 50.642 16.744 1.00 25.39 380 LEU A CA 1
ATOM 1971 C C . LEU A 1 380 ? 68.334 50.345 15.545 1.00 25.28 380 LEU A C 1
ATOM 1972 O O . LEU A 1 380 ? 67.952 49.197 15.316 1.00 25.31 380 LEU A O 1
ATOM 1977 N N . GLY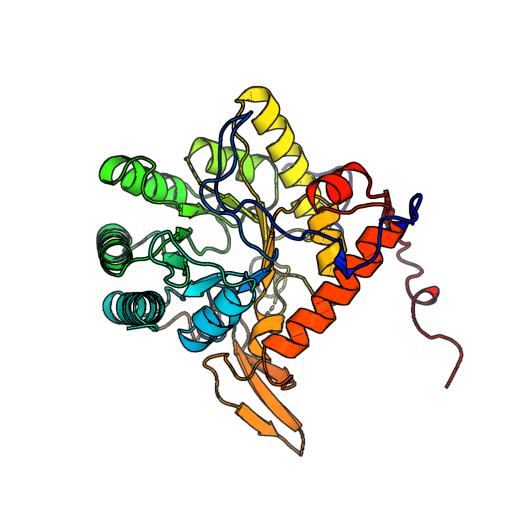 A 1 381 ? 68.034 51.388 14.778 1.00 25.23 381 GLY A N 1
ATOM 1978 C CA . GLY A 1 381 ? 67.221 51.232 13.584 1.00 27.24 381 GLY A CA 1
ATOM 1979 C C . GLY A 1 381 ? 68.057 51.437 12.331 1.00 27.95 381 GLY A C 1
ATOM 1980 O O . GLY A 1 381 ? 68.330 50.493 11.592 1.00 28.13 381 GLY A O 1
ATOM 1981 N N . ARG A 1 382 ? 68.473 52.680 12.107 1.00 29.76 382 ARG A N 1
ATOM 1982 C CA . ARG A 1 382 ? 69.279 53.061 10.945 1.00 31.76 382 ARG A CA 1
ATOM 1983 C C . ARG A 1 382 ? 70.494 52.150 10.748 1.00 32.08 382 ARG A C 1
ATOM 1984 O O . ARG A 1 382 ? 70.778 51.702 9.632 1.00 30.90 382 ARG A O 1
ATOM 1992 N N . TYR A 1 383 ? 71.208 51.883 11.838 1.00 30.72 383 TYR A N 1
ATOM 1993 C CA . TYR A 1 383 ? 72.395 51.032 11.804 1.00 30.04 383 TYR A CA 1
ATOM 1994 C C . TYR A 1 383 ? 72.136 49.699 11.098 1.00 29.56 383 TYR A C 1
ATOM 1995 O O . TYR A 1 383 ? 72.922 49.272 10.252 1.00 30.58 383 TYR A O 1
ATOM 2004 N N . PHE A 1 384 ? 71.034 49.048 11.452 1.00 29.09 384 PHE A N 1
ATOM 2005 C CA . PHE A 1 384 ? 70.679 47.757 10.872 1.00 29.81 384 PHE A CA 1
ATOM 2006 C C . PHE A 1 384 ? 69.991 47.843 9.510 1.00 30.44 384 PHE A C 1
ATOM 2007 O O . PHE A 1 384 ? 70.102 46.922 8.701 1.00 30.80 384 PHE A O 1
ATOM 2015 N N . ALA A 1 385 ? 69.286 48.940 9.258 1.00 31.37 385 ALA A N 1
ATOM 2016 C CA . ALA A 1 385 ? 68.582 49.118 7.991 1.00 32.83 385 ALA A CA 1
ATOM 2017 C C . ALA A 1 385 ? 69.530 49.082 6.795 1.00 33.97 385 ALA A C 1
ATOM 2018 O O . ALA A 1 385 ? 69.137 48.700 5.694 1.00 34.53 385 ALA A O 1
ATOM 2020 N N . ARG A 1 386 ? 70.779 49.482 7.018 1.00 35.25 386 ARG A N 1
ATOM 2021 C CA . ARG A 1 386 ? 71.786 49.508 5.960 1.00 35.62 386 ARG A CA 1
ATOM 2022 C C . ARG A 1 386 ? 72.237 48.120 5.511 1.00 36.16 386 ARG A C 1
ATOM 2023 O O . ARG A 1 386 ? 72.911 47.986 4.488 1.00 35.70 386 ARG A O 1
ATOM 2031 N N . PHE A 1 387 ? 71.875 47.088 6.266 1.00 36.71 387 PHE A N 1
ATOM 2032 C CA . PHE A 1 387 ? 72.309 45.740 5.928 1.00 37.28 387 PHE A CA 1
ATOM 2033 C C . PHE A 1 387 ? 71.442 44.973 4.938 1.00 38.78 387 PHE A C 1
ATOM 2034 O O . PHE A 1 387 ? 70.249 45.233 4.779 1.00 38.34 387 PHE A O 1
ATOM 2042 N N . GLU A 1 388 ? 72.081 44.013 4.280 1.00 39.94 388 GLU A N 1
ATOM 2043 C CA . GLU A 1 388 ? 71.442 43.155 3.294 1.00 41.27 388 GLU A CA 1
ATOM 2044 C C . GLU A 1 388 ? 70.225 42.453 3.878 1.00 41.01 388 GLU A C 1
ATOM 2045 O O . GLU A 1 388 ? 69.216 42.268 3.195 1.00 40.68 388 GLU A O 1
ATOM 2051 N N . GLU A 1 389 ? 70.317 42.076 5.150 1.00 40.05 389 GLU A N 1
ATOM 2052 C CA . GLU A 1 389 ? 69.230 41.365 5.807 1.00 39.60 389 GLU A CA 1
ATOM 2053 C C . GLU A 1 389 ? 68.002 42.182 6.200 1.00 39.15 389 GLU A C 1
ATOM 2054 O O . GLU A 1 389 ? 67.006 41.605 6.628 1.00 38.91 389 GLU A O 1
ATOM 2060 N N . SER A 1 390 ? 68.057 43.505 6.080 1.00 39.34 390 SER A N 1
ATOM 2061 C CA . SER A 1 390 ? 66.879 44.303 6.417 1.00 41.26 390 SER A CA 1
ATOM 2062 C C . SER A 1 390 ? 65.839 43.965 5.343 1.00 42.43 390 SER A C 1
ATOM 2063 O O . SER A 1 390 ? 66.193 43.713 4.192 1.00 42.09 390 SER A O 1
ATOM 2066 N N . PRO A 1 391 ? 64.547 43.961 5.707 1.00 43.44 391 PRO A N 1
ATOM 2067 C CA . PRO A 1 391 ? 63.452 43.639 4.780 1.00 44.56 391 PRO A CA 1
ATOM 2068 C C . PRO A 1 391 ? 63.123 44.645 3.678 1.00 45.93 391 PRO A C 1
ATOM 2069 O O . PRO A 1 391 ? 62.217 44.409 2.876 1.00 46.82 391 PRO A O 1
ATOM 2073 N N . THR A 1 392 ? 63.848 45.755 3.623 1.00 46.64 392 THR A N 1
ATOM 2074 C CA . THR A 1 392 ? 63.573 46.767 2.612 1.00 47.66 392 THR A CA 1
ATOM 2075 C C . THR A 1 392 ? 64.258 46.479 1.282 1.00 49.02 392 THR A C 1
ATOM 2076 O O . THR A 1 392 ? 65.106 45.591 1.182 1.00 49.01 392 THR A O 1
ATOM 2080 N N . ARG A 1 393 ? 63.883 47.240 0.260 1.00 50.71 393 ARG A N 1
ATOM 2081 C CA . ARG A 1 393 ? 64.456 47.061 -1.066 1.00 52.75 393 ARG A CA 1
ATOM 2082 C C . ARG A 1 393 ? 65.795 47.757 -1.219 1.00 53.23 393 ARG A C 1
ATOM 2083 O O . ARG A 1 393 ? 65.993 48.876 -0.743 1.00 52.80 393 ARG A O 1
ATOM 2091 N N . LYS A 1 394 ? 66.713 47.077 -1.894 1.00 54.19 394 LYS A N 1
ATOM 2092 C CA . LYS A 1 394 ? 68.031 47.621 -2.159 1.00 55.50 394 LYS A CA 1
ATOM 2093 C C . LYS A 1 394 ? 67.894 48.335 -3.497 1.00 56.45 394 LYS A C 1
ATOM 2094 O O . LYS A 1 394 ? 67.683 47.692 -4.524 1.00 57.12 394 LYS A O 1
ATOM 2100 N N . VAL A 1 395 ? 67.993 49.659 -3.485 1.00 57.53 395 VAL A N 1
ATOM 2101 C CA . VAL A 1 395 ? 67.860 50.432 -4.712 1.00 58.92 395 VAL A CA 1
ATOM 2102 C C . VAL A 1 395 ? 69.139 51.181 -5.061 1.00 60.04 395 VAL A C 1
ATOM 2103 O O . VAL A 1 395 ? 69.813 51.718 -4.183 1.00 59.84 395 VAL A O 1
ATOM 2107 N N . THR A 1 396 ? 69.467 51.213 -6.350 1.00 61.16 396 THR A N 1
ATOM 2108 C CA . THR A 1 396 ? 70.668 51.896 -6.818 1.00 62.32 396 THR A CA 1
ATOM 2109 C C . THR A 1 396 ? 70.335 53.283 -7.351 1.00 63.18 396 THR A C 1
ATOM 2110 O O . THR A 1 396 ? 69.646 53.421 -8.363 1.00 63.24 396 THR A O 1
ATOM 2114 N N . ILE A 1 397 ? 70.834 54.305 -6.665 1.00 64.15 397 ILE A N 1
ATOM 2115 C CA . ILE A 1 397 ? 70.598 55.689 -7.055 1.00 65.10 397 ILE A CA 1
ATOM 2116 C C . ILE A 1 397 ? 71.899 56.356 -7.499 1.00 65.47 397 ILE A C 1
ATOM 2117 O O . ILE A 1 397 ? 72.866 56.415 -6.741 1.00 65.96 397 ILE A O 1
ATOM 2122 N N . ASN A 1 398 ? 71.909 56.854 -8.732 1.00 65.71 398 ASN A N 1
ATOM 2123 C CA . ASN A 1 398 ? 73.073 57.526 -9.307 1.00 65.41 398 ASN A CA 1
ATOM 2124 C C . ASN A 1 398 ? 74.417 56.895 -8.945 1.00 64.56 398 ASN A C 1
ATOM 2125 O O . ASN A 1 398 ? 75.353 57.592 -8.551 1.00 64.63 398 ASN A O 1
ATOM 2130 N N . GLY A 1 399 ? 74.508 55.576 -9.082 1.00 63.47 399 GLY A N 1
ATOM 2131 C CA . GLY A 1 399 ? 75.751 54.886 -8.779 1.00 61.85 399 GLY A CA 1
ATOM 2132 C C . GLY A 1 399 ? 75.918 54.443 -7.338 1.00 60.93 399 GLY A C 1
ATOM 2133 O O . GLY A 1 399 ? 76.854 53.709 -7.016 1.00 61.23 399 GLY A O 1
ATOM 2134 N N . SER A 1 400 ? 75.019 54.882 -6.464 1.00 59.70 400 SER A N 1
ATOM 2135 C CA . SER A 1 400 ? 75.096 54.511 -5.056 1.00 57.96 400 SER A CA 1
ATOM 2136 C C . SER A 1 400 ? 73.973 53.577 -4.634 1.00 56.49 400 SER A C 1
ATOM 2137 O O . SER A 1 400 ? 72.793 53.898 -4.774 1.00 56.56 400 SER A O 1
ATOM 2140 N N . VAL A 1 401 ? 74.351 52.414 -4.118 1.00 54.54 401 VAL A N 1
ATOM 2141 C CA . VAL A 1 401 ? 73.383 51.431 -3.662 1.00 52.89 401 VAL A CA 1
ATOM 2142 C C . VAL A 1 401 ? 72.864 51.864 -2.293 1.00 52.23 401 VAL A C 1
ATOM 2143 O O . VAL A 1 401 ? 73.637 52.020 -1.344 1.00 51.54 401 VAL A O 1
ATOM 2147 N N . MET A 1 402 ? 71.554 52.066 -2.201 1.00 50.74 402 MET A N 1
ATOM 2148 C CA . MET A 1 402 ? 70.933 52.493 -0.954 1.00 49.56 402 MET A CA 1
ATOM 2149 C C . MET A 1 402 ? 69.878 51.490 -0.509 1.00 48.15 402 MET A C 1
ATOM 2150 O O . MET A 1 402 ? 69.533 50.563 -1.243 1.00 47.53 402 MET A O 1
ATOM 2155 N N . LYS A 1 403 ? 69.380 51.683 0.708 1.00 45.93 403 LYS A N 1
ATOM 2156 C CA . LYS A 1 403 ? 68.325 50.843 1.258 1.00 43.52 403 LYS A CA 1
ATOM 2157 C C . LYS A 1 403 ? 67.270 51.792 1.806 1.00 42.26 403 LYS A C 1
ATOM 2158 O O . LYS A 1 403 ? 67.598 52.853 2.336 1.00 41.26 403 LYS A O 1
ATOM 2164 N N . GLU A 1 404 ? 66.003 51.425 1.659 1.00 41.41 404 GLU A N 1
ATOM 2165 C CA . GLU A 1 404 ? 64.927 52.275 2.144 1.00 41.08 404 GLU A CA 1
ATOM 2166 C C . GLU A 1 404 ? 64.881 52.222 3.661 1.00 39.67 404 GLU A C 1
ATOM 2167 O O . GLU A 1 404 ? 65.181 51.192 4.265 1.00 38.02 404 GLU A O 1
ATOM 2173 N N . TYR A 1 405 ? 64.496 53.335 4.271 1.00 38.76 405 TYR A N 1
ATOM 2174 C CA . TYR A 1 405 ? 64.390 53.402 5.717 1.00 38.34 405 TYR A CA 1
ATOM 2175 C C . TYR A 1 405 ? 63.347 54.438 6.094 1.00 37.84 405 TYR A C 1
ATOM 2176 O O . TYR A 1 405 ? 63.499 55.622 5.796 1.00 38.50 405 TYR A O 1
ATOM 2185 N N . TRP A 1 406 ? 62.287 53.986 6.752 1.00 36.25 406 TRP A N 1
ATOM 2186 C CA . TRP A 1 406 ? 61.221 54.885 7.160 1.00 35.74 406 TRP A CA 1
ATOM 2187 C C . TRP A 1 406 ? 60.829 54.630 8.608 1.00 35.35 406 TRP A C 1
ATOM 2188 O O . TRP A 1 406 ? 60.906 53.499 9.092 1.00 34.84 406 TRP A O 1
ATOM 2199 N N . GLY A 1 407 ? 60.421 55.691 9.295 1.00 36.13 407 GLY A N 1
ATOM 2200 C CA . GLY A 1 407 ? 60.023 55.569 10.685 1.00 36.66 407 GLY A CA 1
ATOM 2201 C C . GLY A 1 407 ? 58.630 54.991 10.840 1.00 37.56 407 GLY A C 1
ATOM 2202 O O . GLY A 1 407 ? 57.835 54.989 9.899 1.00 36.82 407 GLY A O 1
ATOM 2203 N N . GLU A 1 408 ? 58.331 54.495 12.035 1.00 37.65 408 GLU A N 1
ATOM 2204 C CA . GLU A 1 408 ? 57.022 53.917 12.316 1.00 38.92 408 GLU A CA 1
ATOM 2205 C C . GLU A 1 408 ? 55.950 54.998 12.390 1.00 40.20 408 GLU A C 1
ATOM 2206 O O . GLU A 1 408 ? 54.756 54.704 12.374 1.00 40.37 408 GLU A O 1
ATOM 2212 N N . GLY A 1 409 ? 56.387 56.249 12.464 1.00 41.46 409 GLY A N 1
ATOM 2213 C CA . GLY A 1 409 ? 55.455 57.358 12.544 1.00 43.94 409 GLY A CA 1
ATOM 2214 C C . GLY A 1 409 ? 55.111 57.955 11.193 1.00 45.38 409 GLY A C 1
ATOM 2215 O O . GLY A 1 409 ? 54.268 58.844 11.105 1.00 45.63 409 GLY A O 1
ATOM 2216 N N . SER A 1 410 ? 55.762 57.473 10.138 1.00 46.93 410 SER A N 1
ATOM 2217 C CA . SER A 1 410 ? 55.499 57.977 8.795 1.00 48.89 410 SER A CA 1
ATOM 2218 C C . SER A 1 410 ? 54.184 57.394 8.293 1.00 50.59 410 SER A C 1
ATOM 2219 O O . SER A 1 410 ? 53.798 56.292 8.683 1.00 49.70 410 SER A O 1
ATOM 2222 N N . SER A 1 411 ? 53.495 58.137 7.433 1.00 52.78 411 SER A N 1
ATOM 2223 C CA . SER A 1 411 ? 52.224 57.674 6.890 1.00 55.38 411 SER A CA 1
ATOM 2224 C C . SER A 1 411 ? 52.436 56.350 6.172 1.00 56.75 411 SER A C 1
ATOM 2225 O O . SER A 1 411 ? 51.559 55.487 6.154 1.00 57.17 411 SER A O 1
ATOM 2228 N N . ARG A 1 412 ? 53.621 56.195 5.591 1.00 58.21 412 ARG A N 1
ATOM 2229 C CA . ARG A 1 412 ? 53.976 54.985 4.862 1.00 59.73 412 ARG A CA 1
ATOM 2230 C C . ARG A 1 412 ? 53.968 53.730 5.735 1.00 60.68 412 ARG A C 1
ATOM 2231 O O . ARG A 1 412 ? 54.038 52.616 5.217 1.00 60.45 412 ARG A O 1
ATOM 2239 N N . ALA A 1 413 ? 53.865 53.902 7.050 1.00 62.54 413 ALA A N 1
ATOM 2240 C CA . ALA A 1 413 ? 53.886 52.756 7.958 1.00 63.99 413 ALA A CA 1
ATOM 2241 C C . ALA A 1 413 ? 52.735 52.638 8.956 1.00 65.55 413 ALA A C 1
ATOM 2242 O O . ALA A 1 413 ? 52.051 51.614 8.999 1.00 65.26 413 ALA A O 1
ATOM 2244 N N . ARG A 1 414 ? 52.533 53.676 9.764 1.00 67.81 414 ARG A N 1
ATOM 2245 C CA . ARG A 1 414 ? 51.489 53.671 10.789 1.00 69.46 414 ARG A CA 1
ATOM 2246 C C . ARG A 1 414 ? 50.087 53.325 10.285 1.00 70.36 414 ARG A C 1
ATOM 2247 O O . ARG A 1 414 ? 49.181 53.071 11.084 1.00 70.13 414 ARG A O 1
ATOM 2255 N N . ASN A 1 415 ? 49.911 53.313 8.967 1.00 71.18 415 ASN A N 1
ATOM 2256 C CA . ASN A 1 415 ? 48.617 53.001 8.364 1.00 72.52 415 ASN A CA 1
ATOM 2257 C C . ASN A 1 415 ? 48.712 51.666 7.617 1.00 73.18 415 ASN A C 1
ATOM 2258 O O . ASN A 1 415 ? 48.989 51.638 6.416 1.00 73.46 415 ASN A O 1
ATOM 2263 N N . TRP A 1 416 ? 48.482 50.563 8.329 1.00 73.62 416 TRP A N 1
ATOM 2264 C CA . TRP A 1 416 ? 48.564 49.238 7.716 1.00 74.23 416 TRP A CA 1
ATOM 2265 C C . TRP A 1 416 ? 47.212 48.527 7.660 1.00 73.85 416 TRP A C 1
ATOM 2266 O O . TRP A 1 416 ? 46.416 48.598 8.598 1.00 73.60 416 TRP A O 1
ATOM 2277 N N . GLU A 1 431 ? 54.545 62.823 11.142 1.00 66.75 431 GLU A N 1
ATOM 2278 C CA . GLU A 1 431 ? 54.941 62.244 12.421 1.00 66.57 431 GLU A CA 1
ATOM 2279 C C . GLU A 1 431 ? 56.245 61.460 12.283 1.00 65.93 431 GLU A C 1
ATOM 2280 O O . GLU A 1 431 ? 56.929 61.185 13.270 1.00 66.27 431 GLU A O 1
ATOM 2286 N N . GLY A 1 432 ? 56.582 61.106 11.047 1.00 64.87 432 GLY A N 1
ATOM 2287 C CA . GLY A 1 432 ? 57.803 60.367 10.786 1.00 63.17 432 GLY A CA 1
ATOM 2288 C C . GLY A 1 432 ? 58.332 60.728 9.414 1.00 62.04 432 GLY A C 1
ATOM 2289 O O . GLY A 1 432 ? 57.658 61.423 8.654 1.00 62.22 432 GLY A O 1
ATOM 2290 N N . VAL A 1 433 ? 59.533 60.262 9.085 1.00 60.59 433 VAL A N 1
ATOM 2291 C CA . VAL A 1 433 ? 60.117 60.564 7.785 1.00 58.60 433 VAL A CA 1
ATOM 2292 C C . VAL A 1 433 ? 60.530 59.318 7.000 1.00 57.08 433 VAL A C 1
ATOM 2293 O O . VAL A 1 433 ? 60.849 58.276 7.576 1.00 56.04 433 VAL A O 1
ATOM 2297 N N . ASP A 1 434 ? 60.507 59.446 5.676 1.00 55.12 434 ASP A N 1
ATOM 2298 C CA . ASP A 1 434 ? 60.867 58.367 4.761 1.00 53.00 434 ASP A CA 1
ATOM 2299 C C . ASP A 1 434 ? 62.215 58.734 4.144 1.00 51.90 434 ASP A C 1
ATOM 2300 O O . ASP A 1 434 ? 62.401 59.866 3.696 1.00 51.71 434 ASP A O 1
ATOM 2305 N N . SER A 1 435 ? 63.153 57.792 4.106 1.00 50.14 435 SER A N 1
ATOM 2306 C CA . SER A 1 435 ? 64.471 58.098 3.560 1.00 48.49 435 SER A CA 1
ATOM 2307 C C . SER A 1 435 ? 65.267 56.912 3.026 1.00 47.19 435 SER A C 1
ATOM 2308 O O . SER A 1 435 ? 64.748 55.809 2.862 1.00 46.05 435 SER A O 1
ATOM 2311 N N . TYR A 1 436 ? 66.545 57.169 2.765 1.00 46.20 436 TYR A N 1
ATOM 2312 C CA . TYR A 1 436 ? 67.470 56.163 2.259 1.00 46.22 436 TYR A CA 1
ATOM 2313 C C . TYR A 1 436 ? 68.735 56.149 3.114 1.00 45.31 436 TYR A C 1
ATOM 2314 O O . TYR A 1 436 ? 69.125 57.175 3.673 1.00 45.33 436 TYR A O 1
ATOM 2323 N N . VAL A 1 437 ? 69.361 54.980 3.217 1.00 44.07 437 VAL A N 1
ATOM 2324 C CA . VAL A 1 437 ? 70.602 54.824 3.970 1.00 43.32 437 VAL A CA 1
ATOM 2325 C C . VAL A 1 437 ? 71.591 54.068 3.092 1.00 42.81 437 VAL A C 1
ATOM 2326 O O . VAL A 1 437 ? 71.218 53.132 2.384 1.00 41.76 437 VAL A O 1
ATOM 2330 N N . PRO A 1 438 ? 72.873 54.460 3.133 1.00 43.06 438 PRO A N 1
ATOM 2331 C CA . PRO A 1 438 ? 73.882 53.784 2.313 1.00 42.54 438 PRO A CA 1
ATOM 2332 C C . PRO A 1 438 ? 73.998 52.295 2.611 1.00 41.85 438 PRO A C 1
ATOM 2333 O O . PRO A 1 438 ? 74.038 51.883 3.770 1.00 41.55 438 PRO A O 1
ATOM 2337 N N . TYR A 1 439 ? 74.034 51.491 1.554 1.00 41.03 439 TYR A N 1
ATOM 2338 C CA . TYR A 1 439 ? 74.162 50.046 1.686 1.00 40.53 439 TYR A CA 1
ATOM 2339 C C . TYR A 1 439 ? 75.502 49.754 2.356 1.00 40.67 439 TYR A C 1
ATOM 2340 O O . TYR A 1 439 ? 76.530 50.308 1.968 1.00 39.93 439 TYR A O 1
ATOM 2349 N N . ALA A 1 440 ? 75.485 48.885 3.361 1.00 40.76 440 ALA A N 1
ATOM 2350 C CA . ALA A 1 440 ? 76.699 48.546 4.091 1.00 41.53 440 ALA A CA 1
ATOM 2351 C C . ALA A 1 440 ? 77.102 47.093 3.899 1.00 41.13 440 ALA A C 1
ATOM 2352 O O . ALA A 1 440 ? 78.175 46.679 4.330 1.00 41.96 440 ALA A O 1
ATOM 2354 N N . GLY A 1 441 ? 76.239 46.320 3.251 1.00 41.41 441 GLY A N 1
ATOM 2355 C CA . GLY A 1 441 ? 76.536 44.919 3.030 1.00 41.21 441 GLY A CA 1
ATOM 2356 C C . GLY A 1 441 ? 75.917 44.025 4.088 1.00 41.44 441 GLY A C 1
ATOM 2357 O O . GLY A 1 441 ? 74.882 44.359 4.664 1.00 41.15 441 GLY A O 1
ATOM 2358 N N . LYS A 1 442 ? 76.562 42.891 4.345 1.00 41.60 442 LYS A N 1
ATOM 2359 C CA . LYS A 1 442 ? 76.097 41.917 5.329 1.00 41.97 442 LYS A CA 1
ATOM 2360 C C . LYS A 1 442 ? 76.237 42.410 6.771 1.00 40.70 442 LYS A C 1
ATOM 2361 O O . LYS A 1 442 ? 77.189 43.112 7.114 1.00 41.12 442 LYS A O 1
ATOM 2367 N N . LEU A 1 443 ? 75.285 42.020 7.611 1.00 39.20 443 LEU A N 1
ATOM 2368 C CA . LEU A 1 443 ? 75.280 42.405 9.021 1.00 36.87 443 LEU A CA 1
ATOM 2369 C C . LEU A 1 443 ? 76.534 41.935 9.758 1.00 36.82 443 LEU A C 1
ATOM 2370 O O . LEU A 1 443 ? 77.190 42.715 10.451 1.00 34.89 443 LEU A O 1
ATOM 2375 N N . LYS A 1 444 ? 76.864 40.660 9.593 1.00 36.78 444 LYS A N 1
ATOM 2376 C CA . LYS A 1 444 ? 78.016 40.052 10.256 1.00 37.95 444 LYS A CA 1
ATOM 2377 C C . LYS A 1 444 ? 79.303 40.880 10.292 1.00 37.79 444 LYS A C 1
ATOM 2378 O O . LYS A 1 444 ? 79.801 41.211 11.371 1.00 36.54 444 LYS A O 1
ATOM 2384 N N . ASP A 1 445 ? 79.839 41.207 9.120 1.00 37.04 445 ASP A N 1
ATOM 2385 C CA . ASP A 1 445 ? 81.086 41.965 9.023 1.00 37.29 445 ASP A CA 1
ATOM 2386 C C . ASP A 1 445 ? 81.040 43.353 9.645 1.00 35.93 445 ASP A C 1
ATOM 2387 O O . ASP A 1 445 ? 82.032 43.819 10.208 1.00 34.89 445 ASP A O 1
ATOM 2392 N N . ASN A 1 446 ? 79.897 44.020 9.525 1.00 33.98 446 ASN A N 1
ATOM 2393 C CA . ASN A 1 446 ? 79.739 45.359 10.075 1.00 33.10 446 ASN A CA 1
ATOM 2394 C C . ASN A 1 446 ? 79.657 45.330 11.596 1.00 31.88 446 ASN A C 1
ATOM 2395 O O . ASN A 1 446 ? 80.257 46.167 12.272 1.00 30.91 446 ASN A O 1
ATOM 2400 N N . VAL A 1 447 ? 78.911 44.371 12.131 1.00 31.04 447 VAL A N 1
ATOM 2401 C CA . VAL A 1 447 ? 78.776 44.244 13.576 1.00 31.31 447 VAL A CA 1
ATOM 2402 C C . VAL A 1 447 ? 80.130 43.896 14.195 1.00 32.24 447 VAL A C 1
ATOM 2403 O O . VAL A 1 447 ? 80.503 44.444 15.228 1.00 32.11 447 VAL A O 1
ATOM 2407 N N . GLU A 1 448 ? 80.863 42.988 13.559 1.00 32.57 448 GLU A N 1
ATOM 2408 C CA . GLU A 1 448 ? 82.178 42.594 14.061 1.00 33.80 448 GLU A CA 1
ATOM 2409 C C . GLU A 1 448 ? 83.095 43.819 14.130 1.00 32.73 448 GLU A C 1
ATOM 2410 O O . GLU A 1 448 ? 83.794 44.029 15.125 1.00 31.37 448 GLU A O 1
ATOM 2416 N N . ALA A 1 449 ? 83.086 44.630 13.076 1.00 31.13 449 ALA A N 1
ATOM 2417 C CA . ALA A 1 449 ? 83.918 45.829 13.034 1.00 31.18 449 ALA A CA 1
ATOM 2418 C C . ALA A 1 449 ? 83.528 46.810 14.137 1.00 30.71 449 ALA A C 1
ATOM 2419 O O . ALA A 1 449 ? 84.385 47.323 14.854 1.00 29.77 449 ALA A O 1
ATOM 2421 N N . SER A 1 450 ? 82.232 47.068 14.269 1.00 29.54 450 SER A N 1
ATOM 2422 C CA . SER A 1 450 ? 81.747 47.990 15.289 1.00 30.17 450 SER A CA 1
ATOM 2423 C C . SER A 1 450 ? 82.130 47.528 16.694 1.00 30.40 450 SER A C 1
ATOM 2424 O O . SER A 1 450 ? 82.690 48.298 17.477 1.00 29.79 450 SER A O 1
ATOM 2427 N N . LEU A 1 451 ? 81.832 46.269 17.006 1.00 29.78 451 LEU A N 1
ATOM 2428 C CA . LEU A 1 451 ? 82.123 45.734 18.330 1.00 30.57 451 LEU A CA 1
ATOM 2429 C C . LEU A 1 451 ? 83.614 45.586 18.620 1.00 31.46 451 LEU A C 1
ATOM 2430 O O . LEU A 1 451 ? 84.022 45.603 19.781 1.00 30.55 451 LEU A O 1
ATOM 2435 N N . ASN A 1 452 ? 84.430 45.440 17.580 1.00 32.01 452 ASN A N 1
ATOM 2436 C CA . ASN A 1 452 ? 85.869 45.344 17.800 1.00 33.62 452 ASN A CA 1
ATOM 2437 C C . ASN A 1 452 ? 86.349 46.699 18.319 1.00 33.02 452 ASN A C 1
ATOM 2438 O O . ASN A 1 452 ? 87.226 46.771 19.181 1.00 32.70 452 ASN A O 1
ATOM 2443 N N . LYS A 1 453 ? 85.761 47.772 17.795 1.00 32.33 453 LYS A N 1
ATOM 2444 C CA . LYS A 1 453 ? 86.125 49.115 18.225 1.00 32.17 453 LYS A CA 1
ATOM 2445 C C . LYS A 1 453 ? 85.642 49.343 19.655 1.00 30.92 453 LYS A C 1
ATOM 2446 O O . LYS A 1 453 ? 86.344 49.949 20.459 1.00 29.86 453 LYS A O 1
ATOM 2452 N N . VAL A 1 454 ? 84.447 48.849 19.966 1.00 29.21 454 VAL A N 1
ATOM 2453 C CA . VAL A 1 454 ? 83.900 48.981 21.311 1.00 28.29 454 VAL A CA 1
ATOM 2454 C C . VAL A 1 454 ? 84.827 48.253 22.290 1.00 29.16 454 VAL A C 1
ATOM 2455 O O . VAL A 1 454 ? 85.196 48.801 23.330 1.00 27.96 454 VAL A O 1
ATOM 2459 N N . LYS A 1 455 ? 85.209 47.024 21.945 1.00 28.54 455 LYS A N 1
ATOM 2460 C CA . LYS A 1 455 ? 86.092 46.229 22.801 1.00 29.86 455 LYS A CA 1
ATOM 2461 C C . LYS A 1 455 ? 87.443 46.901 23.011 1.00 29.20 455 LYS A C 1
ATOM 2462 O O . LYS A 1 455 ? 87.990 46.887 24.114 1.00 28.77 455 LYS A O 1
ATOM 2468 N N . SER A 1 456 ? 87.985 47.483 21.946 1.00 29.06 456 SER A N 1
ATOM 2469 C CA . SER A 1 456 ? 89.271 48.152 22.036 1.00 30.21 456 SER A CA 1
ATOM 2470 C C . SER A 1 456 ? 89.173 49.345 22.988 1.00 29.49 456 SER A C 1
ATOM 2471 O O . SER A 1 456 ? 90.051 49.565 23.823 1.00 28.06 456 SER A O 1
ATOM 2474 N N . THR A 1 457 ? 88.090 50.106 22.863 1.00 27.42 457 THR A N 1
ATOM 2475 C CA . THR A 1 457 ? 87.872 51.265 23.717 1.00 27.12 457 THR A CA 1
ATOM 2476 C C . THR A 1 457 ? 87.689 50.822 25.163 1.00 26.61 457 THR A C 1
ATOM 2477 O O . THR A 1 457 ? 88.174 51.476 26.087 1.00 26.73 457 THR A O 1
ATOM 2481 N N . MET A 1 458 ? 86.993 49.706 25.362 1.00 25.76 458 MET A N 1
ATOM 2482 C CA . MET A 1 458 ? 86.791 49.197 26.708 1.00 25.74 458 MET A CA 1
ATOM 2483 C C . MET A 1 458 ? 88.145 48.903 27.349 1.00 26.35 458 MET A C 1
ATOM 2484 O O . MET A 1 458 ? 88.373 49.229 28.518 1.00 24.96 458 MET A O 1
ATOM 2489 N N . CYS A 1 459 ? 89.061 48.320 26.582 1.00 26.54 459 CYS A N 1
ATOM 2490 C CA . CYS A 1 459 ? 90.388 48.043 27.124 1.00 28.58 459 CYS A CA 1
ATOM 2491 C C . CYS A 1 459 ? 91.144 49.331 27.465 1.00 27.83 459 CYS A C 1
ATOM 2492 O O . CYS A 1 459 ? 91.932 49.357 28.414 1.00 27.16 459 CYS A O 1
ATOM 2495 N N . ASN A 1 460 ? 90.913 50.393 26.696 1.00 27.31 460 ASN A N 1
ATOM 2496 C CA . ASN A 1 460 ? 91.554 51.678 26.978 1.00 26.88 460 ASN A CA 1
ATOM 2497 C C . ASN A 1 460 ? 91.053 52.139 28.347 1.00 27.10 460 ASN A C 1
ATOM 2498 O O . ASN A 1 460 ? 91.792 52.748 29.122 1.00 25.93 460 ASN A O 1
ATOM 2503 N N . CYS A 1 461 ? 89.786 51.847 28.631 1.00 26.43 461 CYS A N 1
ATOM 2504 C CA . CYS A 1 461 ? 89.162 52.233 29.891 1.00 26.78 461 CYS A CA 1
ATOM 2505 C C . CYS A 1 461 ? 89.394 51.232 31.024 1.00 26.46 461 CYS A C 1
ATOM 2506 O O . CYS A 1 461 ? 88.900 51.426 32.134 1.00 27.65 461 CYS A O 1
ATOM 2509 N N . GLY A 1 462 ? 90.139 50.168 30.739 1.00 26.72 462 GLY A N 1
ATOM 2510 C CA . GLY A 1 462 ? 90.430 49.155 31.745 1.00 28.25 462 GLY A CA 1
ATOM 2511 C C . GLY A 1 462 ? 89.272 48.226 32.081 1.00 28.51 462 GLY A C 1
ATOM 2512 O O . GLY A 1 462 ? 89.174 47.712 33.204 1.00 28.75 462 GLY A O 1
ATOM 2513 N N . ALA A 1 463 ? 88.405 47.979 31.106 1.00 26.73 463 ALA A N 1
ATOM 2514 C CA . ALA A 1 463 ? 87.239 47.136 31.335 1.00 26.80 463 ALA A CA 1
ATOM 2515 C C . ALA A 1 463 ? 87.198 45.909 30.435 1.00 27.34 463 ALA A C 1
ATOM 2516 O O . ALA A 1 463 ? 87.350 46.018 29.218 1.00 27.58 463 ALA A O 1
ATOM 2518 N N . LEU A 1 464 ? 86.983 44.746 31.045 1.00 26.85 464 LEU A N 1
ATOM 2519 C CA . LEU A 1 464 ? 86.896 43.489 30.308 1.00 27.73 464 LEU A CA 1
ATOM 2520 C C . LEU A 1 464 ? 85.447 43.057 30.121 1.00 26.69 464 LEU A C 1
ATOM 2521 O O . LEU A 1 464 ? 85.169 42.119 29.379 1.00 27.47 464 LEU A O 1
ATOM 2526 N N . THR A 1 465 ? 84.531 43.734 30.806 1.00 25.40 465 THR A N 1
ATOM 2527 C CA . THR A 1 465 ? 83.108 43.421 30.709 1.00 24.59 465 THR A CA 1
ATOM 2528 C C . THR A 1 465 ? 82.320 44.716 30.749 1.00 24.19 465 THR A C 1
ATOM 2529 O O . THR A 1 465 ? 82.855 45.766 31.102 1.00 22.83 465 THR A O 1
ATOM 2533 N N . ILE A 1 466 ? 81.040 44.639 30.401 1.00 23.48 466 ILE A N 1
ATOM 2534 C CA . ILE A 1 466 ? 80.200 45.825 30.410 1.00 22.77 466 ILE A CA 1
ATOM 2535 C C . ILE A 1 466 ? 80.004 46.343 31.839 1.00 23.62 466 ILE A C 1
ATOM 2536 O O . ILE A 1 466 ? 80.103 47.545 32.082 1.00 22.96 466 ILE A O 1
ATOM 2541 N N . PRO A 1 467 ? 79.742 45.448 32.809 1.00 23.36 467 PRO A N 1
ATOM 2542 C CA . PRO A 1 467 ? 79.563 45.945 34.176 1.00 24.01 467 PRO A CA 1
ATOM 2543 C C . PRO A 1 467 ? 80.826 46.648 34.676 1.00 24.80 467 PRO A C 1
ATOM 2544 O O . PRO A 1 467 ? 80.753 47.640 35.399 1.00 24.96 467 PRO A O 1
ATOM 2548 N N . GLN A 1 468 ? 81.988 46.136 34.287 1.00 25.14 468 GLN A N 1
ATOM 2549 C CA . GLN A 1 468 ? 83.233 46.754 34.713 1.00 26.45 468 GLN A CA 1
ATOM 2550 C C . GLN A 1 468 ? 83.394 48.121 34.042 1.00 25.99 468 GLN A C 1
ATOM 2551 O O . GLN A 1 468 ? 83.909 49.062 34.650 1.00 26.63 468 GLN A O 1
ATOM 2557 N N . LEU A 1 469 ? 82.940 48.238 32.796 1.00 24.88 469 LEU A N 1
ATOM 2558 C CA . LEU A 1 469 ? 83.014 49.507 32.081 1.00 24.40 469 LEU A CA 1
ATOM 2559 C C . LEU A 1 469 ? 82.093 50.527 32.753 1.00 24.98 469 LEU A C 1
ATOM 2560 O O . LEU A 1 469 ? 82.447 51.702 32.898 1.00 25.34 469 LEU A O 1
ATOM 2565 N N . GLN A 1 470 ? 80.914 50.077 33.168 1.00 24.91 470 GLN A N 1
ATOM 2566 C CA . GLN A 1 470 ? 79.951 50.965 33.807 1.00 26.70 470 GLN A CA 1
ATOM 2567 C C . GLN A 1 470 ? 80.461 51.471 35.151 1.00 27.35 470 GLN A C 1
ATOM 2568 O O . GLN A 1 470 ? 80.103 52.560 35.601 1.00 28.25 470 GLN A O 1
ATOM 2574 N N . SER A 1 471 ? 81.316 50.680 35.778 1.00 26.97 471 SER A N 1
ATOM 2575 C CA . SER A 1 471 ? 81.883 51.049 37.063 1.00 28.68 471 SER A CA 1
ATOM 2576 C C . SER A 1 471 ? 83.122 51.944 36.928 1.00 28.52 471 SER A C 1
ATOM 2577 O O . SER A 1 471 ? 83.289 52.908 37.680 1.00 29.15 471 SER A O 1
ATOM 2580 N N . LYS A 1 472 ? 83.968 51.651 35.946 1.00 27.16 472 LYS A N 1
ATOM 2581 C CA . LYS A 1 472 ? 85.224 52.390 35.782 1.00 28.51 472 LYS A CA 1
ATOM 2582 C C . LYS A 1 472 ? 85.293 53.531 34.778 1.00 27.51 472 LYS A C 1
ATOM 2583 O O . LYS A 1 472 ? 86.232 54.323 34.818 1.00 26.25 472 LYS A O 1
ATOM 2589 N N . ALA A 1 473 ? 84.322 53.617 33.876 1.00 26.09 473 ALA A N 1
ATOM 2590 C CA . ALA A 1 473 ? 84.345 54.660 32.860 1.00 26.12 473 ALA A CA 1
ATOM 2591 C C . ALA A 1 473 ? 84.461 56.080 33.410 1.00 25.21 473 ALA A C 1
ATOM 2592 O O . ALA A 1 473 ? 83.827 56.432 34.400 1.00 25.99 473 ALA A O 1
ATOM 2594 N N . LYS A 1 474 ? 85.290 56.882 32.749 1.00 24.98 474 LYS A N 1
ATOM 2595 C CA . LYS A 1 474 ? 85.505 58.284 33.098 1.00 25.10 474 LYS A CA 1
ATOM 2596 C C . LYS A 1 474 ? 84.943 59.013 31.884 1.00 24.93 474 LYS A C 1
ATOM 2597 O O . LYS A 1 474 ? 85.475 58.904 30.779 1.00 24.89 474 LYS A O 1
ATOM 2603 N N . ILE A 1 475 ? 83.858 59.750 32.093 1.00 24.28 475 ILE A N 1
ATOM 2604 C CA . ILE A 1 475 ? 83.169 60.408 30.986 1.00 25.91 475 ILE A CA 1
ATOM 2605 C C . ILE A 1 475 ? 83.103 61.924 31.100 1.00 25.77 475 ILE A C 1
ATOM 2606 O O . ILE A 1 475 ? 82.519 62.453 32.042 1.00 26.40 475 ILE A O 1
ATOM 2611 N N . THR A 1 476 ? 83.678 62.617 30.122 1.00 25.85 476 THR A N 1
ATOM 2612 C CA . THR A 1 476 ? 83.675 64.073 30.140 1.00 25.82 476 THR A CA 1
ATOM 2613 C C . THR A 1 476 ? 82.795 64.688 29.067 1.00 25.93 476 THR A C 1
ATOM 2614 O O . THR A 1 476 ? 82.630 64.137 27.977 1.00 24.07 476 THR A O 1
ATOM 2618 N N . LEU A 1 477 ? 82.232 65.843 29.399 1.00 25.92 477 LEU A N 1
ATOM 2619 C CA . LEU A 1 477 ? 81.406 66.596 28.472 1.00 27.45 477 LEU A CA 1
ATOM 2620 C C . LEU A 1 477 ? 82.433 67.442 27.722 1.00 27.85 477 LEU A C 1
ATOM 2621 O O . LEU A 1 477 ? 83.469 67.780 28.290 1.00 27.59 477 LEU A O 1
ATOM 2626 N N . VAL A 1 478 ? 82.167 67.771 26.462 1.00 29.07 478 VAL A N 1
ATOM 2627 C CA . VAL A 1 478 ? 83.095 68.592 25.686 1.00 31.32 478 VAL A CA 1
ATOM 2628 C C . VAL A 1 478 ? 82.456 69.950 25.407 1.00 33.58 478 VAL A C 1
ATOM 2629 O O . VAL A 1 478 ? 81.248 70.044 25.212 1.00 32.21 478 VAL A O 1
ATOM 2633 N N . SER A 1 479 ? 83.274 70.997 25.385 1.00 35.26 479 SER A N 1
ATOM 2634 C CA . SER A 1 479 ? 82.791 72.359 25.169 1.00 38.88 479 SER A CA 1
ATOM 2635 C C . SER A 1 479 ? 81.991 72.592 23.899 1.00 41.66 479 SER A C 1
ATOM 2636 O O . SER A 1 479 ? 82.255 71.993 22.854 1.00 42.05 479 SER A O 1
ATOM 2639 N N . SER A 1 480 ? 81.019 73.494 24.004 1.00 45.75 480 SER A N 1
ATOM 2640 C CA . SER A 1 480 ? 80.169 73.865 22.881 1.00 50.07 480 SER A CA 1
ATOM 2641 C C . SER A 1 480 ? 81.035 74.534 21.819 1.00 52.24 480 SER A C 1
ATOM 2642 O O . SER A 1 480 ? 80.834 74.346 20.617 1.00 51.90 480 SER A O 1
ATOM 2645 N N . VAL A 1 481 ? 82.015 75.301 22.288 1.00 54.50 481 VAL A N 1
ATOM 2646 C CA . VAL A 1 481 ? 82.929 76.029 21.416 1.00 56.91 481 VAL A CA 1
ATOM 2647 C C . VAL A 1 481 ? 84.004 75.136 20.803 1.00 58.08 481 VAL A C 1
ATOM 2648 O O . VAL A 1 481 ? 84.966 75.637 20.216 1.00 58.99 481 VAL A O 1
ATOM 2652 N N . SER A 1 482 ? 83.848 73.821 20.933 1.00 58.75 482 SER A N 1
ATOM 2653 C CA . SER A 1 482 ? 84.838 72.896 20.393 1.00 59.46 482 SER A CA 1
ATOM 2654 C C . SER A 1 482 ? 84.252 71.737 19.593 1.00 60.06 482 SER A C 1
ATOM 2655 O O . SER A 1 482 ? 83.245 71.896 18.902 1.00 60.14 482 SER A O 1
ATOM 2658 N N . ILE A 1 483 ? 84.899 70.575 19.712 1.00 60.52 483 ILE A N 1
ATOM 2659 C CA . ILE A 1 483 ? 84.535 69.343 19.009 1.00 60.59 483 ILE A CA 1
ATOM 2660 C C . ILE A 1 483 ? 85.319 69.317 17.701 1.00 60.24 483 ILE A C 1
ATOM 2661 O O . ILE A 1 483 ? 85.585 68.254 17.137 1.00 60.22 483 ILE A O 1
ATOM 2666 N N . VAL A 1 484 ? 85.694 70.504 17.237 1.00 59.84 484 VAL A N 1
ATOM 2667 C CA . VAL A 1 484 ? 86.451 70.653 16.001 1.00 59.29 484 VAL A CA 1
ATOM 2668 C C . VAL A 1 484 ? 87.845 70.049 16.151 1.00 58.69 484 VAL A C 1
ATOM 2669 O O . VAL A 1 484 ? 88.354 69.409 15.228 1.00 58.32 484 VAL A O 1
ATOM 2673 N N . GLU A 1 485 ? 88.456 70.254 17.316 1.00 57.53 485 GLU A N 1
ATOM 2674 C CA . GLU A 1 485 ? 89.790 69.725 17.584 1.00 56.68 485 GLU A CA 1
ATOM 2675 C C . GLU A 1 485 ? 89.765 68.200 17.523 1.00 57.27 485 GLU A C 1
ATOM 2676 O O . GLU A 1 485 ? 90.758 67.565 17.164 1.00 56.78 485 GLU A O 1
ATOM 2682 N N . GLY A 1 486 ? 88.617 67.626 17.872 1.00 57.81 486 GLY A N 1
ATOM 2683 C CA . GLY A 1 486 ? 88.462 66.182 17.875 1.00 58.97 486 GLY A CA 1
ATOM 2684 C C . GLY A 1 486 ? 88.580 65.524 16.515 1.00 59.51 486 GLY A C 1
ATOM 2685 O O . GLY A 1 486 ? 89.142 64.435 16.398 1.00 59.72 486 GLY A O 1
ATOM 2686 N N . GLY A 1 487 ? 88.045 66.176 15.487 1.00 60.19 487 GLY A N 1
ATOM 2687 C CA . GLY A 1 487 ? 88.118 65.620 14.146 1.00 60.96 487 GLY A CA 1
ATOM 2688 C C . GLY A 1 487 ? 89.336 66.120 13.394 1.00 61.44 487 GLY A C 1
ATOM 2689 O O . GLY A 1 487 ? 90.170 66.831 13.957 1.00 61.56 487 GLY A O 1
ATOM 2690 N N . ALA A 1 488 ? 89.450 65.746 12.123 1.00 61.60 488 ALA A N 1
ATOM 2691 C CA . ALA A 1 488 ? 90.576 66.180 11.302 1.00 61.84 488 ALA A CA 1
ATOM 2692 C C . ALA A 1 488 ? 90.446 67.683 11.068 1.00 62.10 488 ALA A C 1
ATOM 2693 O O . ALA A 1 488 ? 89.365 68.171 10.739 1.00 61.91 488 ALA A O 1
ATOM 2695 N N . HIS A 1 489 ? 91.541 68.417 11.240 1.00 62.27 489 HIS A N 1
ATOM 2696 C CA . HIS A 1 489 ? 91.499 69.863 11.049 1.00 62.65 489 HIS A CA 1
ATOM 2697 C C . HIS A 1 489 ? 92.786 70.469 10.503 1.00 62.69 489 HIS A C 1
ATOM 2698 O O . HIS A 1 489 ? 93.887 70.008 10.809 1.00 62.31 489 HIS A O 1
ATOM 2705 N N . ASP A 1 490 ? 92.626 71.513 9.695 1.00 62.96 490 ASP A N 1
ATOM 2706 C CA . ASP A 1 490 ? 93.747 72.234 9.101 1.00 62.99 490 ASP A CA 1
ATOM 2707 C C . ASP A 1 490 ? 94.619 71.381 8.187 1.00 63.25 490 ASP A C 1
ATOM 2708 O O . ASP A 1 490 ? 95.824 71.609 8.066 1.00 62.96 490 ASP A O 1
ATOM 2713 N N . VAL A 1 491 ? 93.999 70.397 7.545 1.00 63.51 491 VAL A N 1
ATOM 2714 C CA . VAL A 1 491 ? 94.696 69.516 6.618 1.00 63.93 491 VAL A CA 1
ATOM 2715 C C . VAL A 1 491 ? 93.743 69.145 5.489 1.00 64.46 491 VAL A C 1
ATOM 2716 O O . VAL A 1 491 ? 92.536 69.009 5.704 1.00 64.24 491 VAL A O 1
ATOM 2720 N N . ILE A 1 492 ? 94.287 68.996 4.287 1.00 64.85 492 ILE A N 1
ATOM 2721 C CA . ILE A 1 492 ? 93.48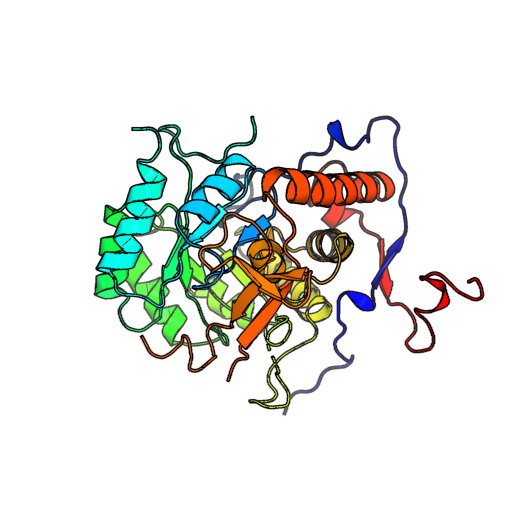6 68.633 3.125 1.00 65.38 492 ILE A CA 1
ATOM 2722 C C . ILE A 1 492 ? 93.564 67.121 2.911 1.00 65.68 492 ILE A C 1
ATOM 2723 O O . ILE A 1 492 ? 94.423 66.665 2.123 1.00 66.09 492 ILE A O 1
#

Secondary structure (DSSP, 8-state):
----SS----GGGEEEPP-PPPTT--GGG-B--EE-S-EETT---S-EESSSEEE-S-TTT-SHHHHHHHHHTT-EEEE--SS-HHHHHHHHHHHHTTT-----B-TTSPBP-EEEE-SSSHHHHHHHHHHHT-SEEEE--S---SHHHHHHHHHHHHHHGGGS-EEEEEE-SHHHHHHHHHHT-SEEEE-SS-S----TTTT-----HHHHHHHHHHHHHHHHHHHSEE--EEEES---SHHHHHHHHHTT-SEEEESHHHHTBTTSSS-EEEETTEEEEEEE-TTSHHHH-----EEEEE--B-HHHHHHHHHHHHHHHHHHTT-SBHHHHHHH--EEE--TT-STTTS--S--

Sequence (356 aa):
AKYYNEPCHTFNEYLLIPGLSTVDCIPSNVNLSTPLVKFQKGQQSEINLKIPLVSAIMQSVSGEKMAIALAREGGISFIFGSQSIESQAAMVHAVKNFKAHNELVDSQKRYLVGAGINTRDFRERVPALVEAGADVLCIDSSDGFSEWQKITIGWIREKYGDKVKVGAGNIVDGEGFRYLADAGADFIKIGIGGGSIITREQKGIGRGQATAVIDVVAERNKYFEETGIYIPVCSDGGIVYDYHMTLALAMGADFIMLGRYFARFEESPTRKVTINGSVMKEYWGEGSSRARNWEGVDSYVPYAGKLKDNVEASLNKVKSTMCNCGALTIPQLQSKAKITLVSSVSIVEGGAHDVI

Solvent-accessible surface area: 16870 Å² total

Nearest PDB structures (foldseek):
  1me8-assembly1_A  TM=1.003E+00  e=5.943E-81  Tritrichomonas suis
  1me7-assembly1_A  TM=1.002E+00  e=5.440E-79  Tritrichomonas suis
  1mew-assembly1_A  TM=9.985E-01  e=6.292E-76  Tritrichomonas suis
  1lrt-assembly1_D  TM=9.929E-01  e=5.460E-70  Tritrichomonas suis
  8ebc-assembly1_E  TM=9.284E-01  e=7.080E-57  Listeria monocytogenes EGD-e

GO terms:
  GO:0000166 nucleotide binding (F, IDA)
  GO:0042802 identical protein binding (F, IDA)
  GO:0032991 protein-containing complex (C, IDA)

B-factor: mean 36.93, std 11.58, range [20.21, 77.84]

Organism: Tritrichomonas foetus (NCBI:txid56690)

CATH classification: 3.20.20.70